Protein 2PFI (pdb70)

GO terms:
  GO:0005254 chloride channel activity (F, IDA)
  GO:0005515 protein binding (F, IPI)
  GO:0005247 voltage-gated chloride channel activity (F, TAS)
  GO:0005886 plasma membrane (C, TAS)
  GO:0030321 transepithelial chloride transport (P, TAS)
  GO:0042802 identical protein binding (F, IPI)
  GO:0070293 renal absorption (P, TAS)

Secondary structure (DSSP, 8-state):
--S-BHHHH-B-----EETT-BHHHHHHHHHT---SEEEEES-TTT-BEEEEEEHHHHHHHHH--PPPBHHHHHHTT---B-----EETT-BHHHHHHHHHHTT-SEEEEEETTEEEEEEEHHHHHHHHHHHHSPPPPPP-----/--S-BHHHH-B-----EETT-BHHHHHHHHTT---SEEEEES-TTT-BEEEEEEHHHHHHHHHHS------BHHHHHHHT---B-----EETT-BHHHHHHHHHHTT-SEEEEEETTEEEEEEEHHHHHHHHHHHHSPPPPP------

CATH classification: 3.10.580.10

Solvent-accessible surface area: 17558 Å² total; per-residue (Å²): 48,117,164,40,81,0,58,107,26,18,51,122,103,37,57,31,1,3,45,66,11,40,25,128,79,0,63,121,15,10,102,90,35,132,69,108,69,2,3,7,0,65,30,83,161,39,30,22,12,30,1,25,0,69,66,67,56,0,50,96,18,51,147,107,128,123,129,65,15,0,90,22,7,36,91,157,53,9,63,74,56,53,17,32,30,2,1,23,10,64,2,25,0,70,72,0,26,49,6,1,129,79,36,125,35,127,64,24,26,0,8,23,144,12,98,7,32,0,31,0,31,58,91,24,0,137,133,5,59,60,62,79,127,104,88,97,82,128,169,175,171,177,141,150,185,46,133,128,24,83,0,61,108,25,17,44,124,95,37,52,33,0,2,56,70,12,75,6,131,75,0,40,138,14,5,102,82,36,132,69,106,56,2,3,6,0,70,29,80,166,38,32,23,10,28,3,24,0,69,68,61,51,0,48,104,20,16,144,70,81,101,91,126,160,164,47,34,0,68,49,2,24,80,122,55,12,66,61,57,67,16,32,29,2,1,23,10,80,3,25,1,86,73,0,52,47,6,1,138,64,40,124,36,132,63,23,22,0,10,36,145,12,96,8,42,0,29,0,30,64,112,33,0,138,143,6,68,59,53,71,113,109,99,92,86,102,167,169,178,183,130,160,192

Sequence (293 aa):
SHHVRVEHFMNHSITTLAKDTPLEEVVKVVTSTDVTEYPLVESTESQILVGIVQRAQLVQALQAGHQQCLQDILARGCPTEPVTLTLFSETTLHQAQNLFKLLNLQSLFVTSRGRAVGCVSWVEMKKAISNLTNPPAPKEFLEVLSHHVRVEHFMNHSITTLAKDTPLEEVVKVVTSTDVTEYPLVESTESQILVGIVQRAQLVQALQAEPPGHQQCLQDILARGCPTEPVTLTLFSETTLHQAQNLFKLLNLQSLFVTSRGRAVGCVSWVEMKKAISNLTNPPAPKEFLEVL

Radius of gyration: 21.91 Å; Cα contacts (8 Å, |Δi|>4): 522; chains: 2; bounding box: 50×47×70 Å

Organism: Homo sapiens (NCBI:txid9606)

Structure (mmCIF, N/CA/C/O backbone):
data_2PFI
#
_entry.id   2PFI
#
_cell.length_a   35.283
_cell.length_b   83.421
_cell.length_c   59.888
_cell.angle_alpha   90.00
_cell.angle_beta   92.48
_cell.angle_gamma   90.00
#
_symmetry.space_group_name_H-M   'P 1 21 1'
#
loop_
_entity.id
_entity.type
_entity.pdbx_description
1 polymer 'Chloride channel protein ClC-Ka'
2 non-polymer 'IODIDE ION'
3 non-polymer 'CHLORIDE ION'
4 water water
#
loop_
_atom_site.group_PDB
_atom_site.id
_atom_site.type_symbol
_atom_site.label_atom_id
_atom_site.label_alt_id
_atom_site.label_comp_id
_atom_site.label_asym_id
_atom_site.label_entity_id
_atom_site.label_seq_id
_atom_site.pdbx_PDB_ins_code
_atom_site.Cartn_x
_atom_site.Cartn_y
_atom_site.Cartn_z
_atom_site.occupancy
_atom_site.B_iso_or_equiv
_atom_site.auth_seq_id
_atom_site.auth_comp_id
_atom_site.auth_asym_id
_atom_site.auth_atom_id
_atom_site.pdbx_PDB_model_num
ATOM 1 N N . SER A 1 10 ? 25.711 20.271 5.140 1.00 38.62 542 SER A N 1
ATOM 2 C CA . SER A 1 10 ? 26.947 21.072 5.358 1.00 35.86 542 SER A CA 1
ATOM 3 C C . SER A 1 10 ? 27.173 22.065 4.219 1.00 35.17 542 SER A C 1
ATOM 4 O O . SER A 1 10 ? 28.189 22.756 4.180 1.00 30.19 542 SER A O 1
ATOM 7 N N . HIS A 1 11 ? 26.225 22.134 3.291 1.00 32.73 543 HIS A N 1
ATOM 8 C CA . HIS A 1 11 ? 26.338 23.057 2.168 1.00 33.26 543 HIS A CA 1
ATOM 9 C C . HIS A 1 11 ? 25.773 24.422 2.535 1.00 29.51 543 HIS A C 1
ATOM 10 O O . HIS A 1 11 ? 26.058 25.416 1.868 1.00 32.67 543 HIS A O 1
ATOM 17 N N . HIS A 1 12 ? 24.981 24.470 3.603 1.00 31.75 544 HIS A N 1
ATOM 18 C CA . HIS A 1 12 ? 24.365 25.720 4.030 1.00 33.18 544 HIS A CA 1
ATOM 19 C C . HIS A 1 12 ? 25.055 26.392 5.214 1.00 29.97 544 HIS A C 1
ATOM 20 O O . HIS A 1 12 ? 24.816 27.569 5.493 1.00 32.68 544 HIS A O 1
ATOM 27 N N . VAL A 1 13 ? 25.899 25.646 5.918 1.00 24.34 545 VAL A N 1
ATOM 28 C CA . VAL A 1 13 ? 26.644 26.212 7.039 1.00 20.68 545 VAL A CA 1
ATOM 29 C C . VAL A 1 13 ? 27.918 26.760 6.410 1.00 19.04 545 VAL A C 1
ATOM 30 O O . VAL A 1 13 ? 28.556 26.074 5.612 1.00 21.30 545 VAL A O 1
ATOM 34 N N . ARG A 1 14 ? 28.268 27.996 6.755 1.00 17.33 546 ARG A N 1
ATOM 35 C CA . ARG A 1 14 ? 29.453 28.645 6.203 1.00 16.42 546 ARG A CA 1
ATOM 36 C C . ARG A 1 14 ? 30.509 28.879 7.272 1.00 16.60 546 ARG A C 1
ATOM 37 O O . ARG A 1 14 ? 30.201 28.896 8.460 1.00 16.33 546 ARG A O 1
ATOM 45 N N . VAL A 1 15 ? 31.751 29.070 6.835 1.00 14.71 547 VAL A N 1
ATOM 46 C CA . VAL A 1 15 ? 32.864 29.299 7.754 1.00 13.84 547 VAL A CA 1
ATOM 47 C C . VAL A 1 15 ? 32.594 30.450 8.724 1.00 15.54 547 VAL A C 1
ATOM 48 O O . VAL A 1 15 ? 32.931 30.356 9.904 1.00 17.12 547 VAL A O 1
ATOM 52 N N . GLU A 1 16 ? 31.982 31.532 8.251 1.00 15.29 548 GLU A N 1
ATOM 53 C CA . GLU A 1 16 ? 31.699 32.654 9.145 1.00 16.53 548 GLU A CA 1
ATOM 54 C C . GLU A 1 16 ? 30.783 32.262 10.311 1.00 17.16 548 GLU A C 1
ATOM 55 O O . GLU A 1 16 ? 30.735 32.959 11.324 1.00 19.65 548 GLU A O 1
ATOM 61 N N . HIS A 1 17 ? 30.065 31.148 10.175 1.00 16.85 549 HIS A N 1
ATOM 62 C CA . HIS A 1 17 ? 29.171 30.696 11.243 1.00 18.08 549 HIS A CA 1
ATOM 63 C C . HIS A 1 17 ? 29.906 30.052 12.412 1.00 18.77 549 HIS A C 1
ATOM 64 O O . HIS A 1 17 ? 29.438 30.118 13.547 1.00 19.76 549 HIS A O 1
ATOM 71 N N . PHE A 1 18 ? 31.043 29.416 12.138 1.00 17.05 550 PHE A N 1
ATOM 72 C CA . PHE A 1 18 ? 31.770 28.701 13.186 1.00 16.04 550 PHE A CA 1
ATOM 73 C C . PHE A 1 18 ? 33.230 29.077 13.409 1.00 16.62 550 PHE A C 1
ATOM 74 O O . PHE A 1 18 ? 33.885 28.529 14.299 1.00 19.01 550 PHE A O 1
ATOM 82 N N . MET A 1 19 ? 33.747 30.005 12.619 1.00 15.88 551 MET A N 1
ATOM 83 C CA . MET A 1 19 ? 35.140 30.404 12.782 1.00 17.37 551 MET A CA 1
ATOM 84 C C . MET A 1 19 ? 35.392 31.077 14.127 1.00 18.60 551 MET A C 1
ATOM 85 O O . MET A 1 19 ? 34.473 31.602 14.768 1.00 19.46 551 MET A O 1
ATOM 90 N N . ASN A 1 20 ? 36.649 31.053 14.550 1.00 16.65 552 ASN A N 1
ATOM 91 C CA . ASN A 1 20 ? 37.051 31.699 15.791 1.00 18.89 552 ASN A CA 1
ATOM 92 C C . ASN A 1 20 ? 37.358 33.153 15.438 1.00 19.70 552 ASN A C 1
ATOM 93 O O . ASN A 1 20 ? 38.227 33.427 14.602 1.00 18.26 552 ASN A O 1
ATOM 98 N N . HIS A 1 21 ? 36.635 34.077 16.064 1.00 20.21 553 HIS A N 1
ATOM 99 C CA . HIS A 1 21 ? 36.822 35.507 15.831 1.00 21.73 553 HIS A CA 1
ATOM 100 C C . HIS A 1 21 ? 37.914 36.062 16.725 1.00 23.55 553 HIS A C 1
ATOM 101 O O . HIS A 1 21 ? 38.366 37.190 16.533 1.00 26.04 553 HIS A O 1
ATOM 108 N N . SER A 1 22 ? 38.330 35.269 17.705 1.00 25.05 554 SER A N 1
ATOM 109 C CA . SER A 1 22 ? 39.342 35.704 18.653 1.00 30.27 554 SER A CA 1
ATOM 110 C C . SER A 1 22 ? 40.771 35.657 18.131 1.00 30.31 554 SER A C 1
ATOM 111 O O . SER A 1 22 ? 41.621 34.958 18.684 1.00 34.74 554 SER A O 1
ATOM 114 N N . ILE A 1 23 ? 41.027 36.394 17.057 1.00 28.15 555 ILE A N 1
ATOM 115 C CA . ILE A 1 23 ? 42.368 36.466 16.498 1.00 28.27 555 ILE A CA 1
ATOM 116 C C . ILE A 1 23 ? 42.849 37.888 16.733 1.00 24.78 555 ILE A C 1
ATOM 117 O O . ILE A 1 23 ? 42.041 38.807 16.869 1.00 26.55 555 ILE A O 1
ATOM 122 N N . THR A 1 24 ? 44.160 38.064 16.802 1.00 22.67 556 THR A N 1
ATOM 123 C CA . THR A 1 24 ? 44.726 39.389 16.989 1.00 21.09 556 THR A CA 1
ATOM 124 C C . THR A 1 24 ? 45.672 39.624 15.829 1.00 21.40 556 THR A C 1
ATOM 125 O O . THR A 1 24 ? 46.699 38.963 15.714 1.00 24.88 556 THR A O 1
ATOM 129 N N . THR A 1 25 ? 45.313 40.554 14.955 1.00 19.80 557 THR A N 1
ATOM 130 C CA . THR A 1 25 ? 46.155 40.846 13.808 1.00 18.97 557 THR A CA 1
ATOM 131 C C . THR A 1 25 ? 47.234 41.841 14.196 1.00 20.80 557 THR A C 1
ATOM 132 O O . THR A 1 25 ? 47.074 42.613 15.144 1.00 22.72 557 THR A O 1
ATOM 136 N N . LEU A 1 26 ? 48.342 41.799 13.469 1.00 17.73 558 LEU A N 1
ATOM 137 C CA . LEU A 1 26 ? 49.432 42.740 13.681 1.00 17.88 558 LEU A CA 1
ATOM 138 C C . LEU A 1 26 ? 49.568 43.449 12.342 1.00 19.86 558 LEU A C 1
ATOM 139 O O . LEU A 1 26 ? 49.612 42.807 11.289 1.00 20.93 558 LEU A O 1
ATOM 144 N N . ALA A 1 27 ? 49.611 44.774 12.378 1.00 18.04 559 ALA A N 1
ATOM 145 C CA . ALA A 1 27 ? 49.716 45.549 11.153 1.00 18.50 559 ALA A CA 1
ATOM 146 C C . ALA A 1 27 ? 51.110 46.111 10.962 1.00 19.30 559 ALA A C 1
ATOM 147 O O . ALA A 1 27 ? 51.881 46.228 11.911 1.00 19.36 559 ALA A O 1
ATOM 149 N N . LYS A 1 28 ? 51.437 46.461 9.727 1.00 19.57 560 LYS A N 1
ATOM 150 C CA . LYS A 1 28 ? 52.749 47.019 9.459 1.00 20.42 560 LYS A CA 1
ATOM 151 C C . LYS A 1 28 ? 52.957 48.309 10.248 1.00 22.16 560 LYS A C 1
ATOM 152 O O . LYS A 1 28 ? 54.082 48.617 10.648 1.00 21.67 560 LYS A O 1
ATOM 158 N N . ASP A 1 29 ? 51.877 49.049 10.499 1.00 20.94 561 ASP A N 1
ATOM 159 C CA . ASP A 1 29 ? 51.998 50.298 11.241 1.00 23.07 561 ASP A CA 1
ATOM 160 C C . ASP A 1 29 ? 51.640 50.189 12.722 1.00 22.53 561 ASP A C 1
ATOM 161 O O . ASP A 1 29 ? 51.382 51.197 13.382 1.00 26.05 561 ASP A O 1
ATOM 166 N N . THR A 1 30 ? 51.635 48.967 13.244 1.00 22.16 562 THR A N 1
ATOM 167 C CA . THR A 1 30 ? 51.346 48.746 14.661 1.00 21.51 562 THR A CA 1
ATOM 168 C C . THR A 1 30 ? 52.596 49.130 15.457 1.00 21.15 562 THR A C 1
ATOM 169 O O . THR A 1 30 ? 53.670 48.576 15.238 1.00 19.52 562 THR A O 1
ATOM 173 N N . PRO A 1 31 ? 52.479 50.095 16.382 1.00 22.82 563 PRO A N 1
ATOM 174 C CA . PRO A 1 31 ? 53.666 50.475 17.161 1.00 21.50 563 PRO A CA 1
ATOM 175 C C . PRO A 1 31 ? 54.254 49.281 17.916 1.00 22.35 563 PRO A C 1
ATOM 176 O O . PRO A 1 31 ? 53.519 48.394 18.348 1.00 21.94 563 PRO A O 1
ATOM 180 N N . LEU A 1 32 ? 55.576 49.254 18.076 1.00 22.44 564 LEU A N 1
ATOM 181 C CA . LEU A 1 32 ? 56.205 48.137 18.771 1.00 21.17 564 LEU A CA 1
ATOM 182 C C . LEU A 1 32 ? 55.681 47.981 20.193 1.00 23.71 564 LEU A C 1
ATOM 183 O O . LEU A 1 32 ? 55.617 46.866 20.708 1.00 22.98 564 LEU A O 1
ATOM 188 N N . GLU A 1 33 ? 55.306 49.088 20.829 1.00 24.37 565 GLU A N 1
ATOM 189 C CA . GLU A 1 33 ? 54.766 49.013 22.183 1.00 27.54 565 GLU A CA 1
ATOM 190 C C . GLU A 1 33 ? 53.541 48.105 22.169 1.00 26.78 565 GLU A C 1
ATOM 191 O O . GLU A 1 33 ? 53.368 47.263 23.051 1.00 26.36 565 GLU A O 1
ATOM 197 N N . GLU A 1 34 ? 52.702 48.281 21.152 1.00 24.09 566 GLU A N 1
ATOM 198 C CA . GLU A 1 34 ? 51.484 47.491 21.004 1.00 23.91 566 GLU A CA 1
ATOM 199 C C . GLU A 1 34 ? 51.810 46.045 20.641 1.00 22.29 566 GLU A C 1
ATOM 200 O O . GLU A 1 34 ? 51.126 45.119 21.079 1.00 23.51 566 GLU A O 1
ATOM 206 N N . VAL A 1 35 ? 52.844 45.854 19.826 1.00 21.50 567 VAL A N 1
ATOM 207 C CA . VAL A 1 35 ? 53.259 44.509 19.439 1.00 19.34 567 VAL A CA 1
ATOM 208 C C . VAL A 1 35 ? 53.643 43.729 20.701 1.00 18.97 567 VAL A C 1
ATOM 209 O O . VAL A 1 35 ? 53.290 42.560 20.849 1.00 21.00 567 VAL A O 1
ATOM 213 N N . VAL A 1 36 ? 54.363 44.378 21.612 1.00 20.27 568 VAL A N 1
ATOM 214 C CA . VAL A 1 36 ? 54.751 43.727 22.856 1.00 21.81 568 VAL A CA 1
ATOM 215 C C . VAL A 1 36 ? 53.506 43.334 23.653 1.00 22.46 568 VAL A C 1
ATOM 216 O O . VAL A 1 36 ? 53.432 42.220 24.184 1.00 23.18 568 VAL A O 1
ATOM 220 N N . LYS A 1 37 ? 52.531 44.241 23.736 1.00 24.25 569 LYS A N 1
ATOM 221 C CA . LYS A 1 37 ? 51.291 43.960 24.465 1.00 24.32 569 LYS A CA 1
ATOM 222 C C . LYS A 1 37 ? 50.586 42.737 23.882 1.00 25.14 569 LYS A C 1
ATOM 223 O O . LYS A 1 37 ? 50.101 41.877 24.614 1.00 26.89 569 LYS A O 1
ATOM 229 N N . VAL A 1 38 ? 50.528 42.669 22.556 1.00 22.54 570 VAL A N 1
ATOM 230 C CA . VAL A 1 38 ? 49.880 41.551 21.881 1.00 22.29 570 VAL A CA 1
ATOM 231 C C . VAL A 1 38 ? 50.582 40.230 22.181 1.00 22.96 570 VAL A C 1
ATOM 232 O O . VAL A 1 38 ? 49.950 39.260 22.603 1.00 27.43 570 VAL A O 1
ATOM 236 N N . VAL A 1 39 ? 51.892 40.195 21.971 1.00 21.13 571 VAL A N 1
ATOM 237 C CA . VAL A 1 39 ? 52.662 38.984 22.210 1.00 21.21 571 VAL A CA 1
ATOM 238 C C . VAL A 1 39 ? 52.536 38.494 23.651 1.00 24.81 571 VAL A C 1
ATOM 239 O O . VAL A 1 39 ? 52.276 37.319 23.888 1.00 24.51 571 VAL A O 1
ATOM 243 N N . THR A 1 40 ? 52.699 39.398 24.610 1.00 25.20 572 THR A N 1
ATOM 244 C CA . THR A 1 40 ? 52.619 39.015 26.017 1.00 24.53 572 THR A CA 1
ATOM 245 C C . THR A 1 40 ? 51.225 38.585 26.479 1.00 26.97 572 THR A C 1
ATOM 246 O O . THR A 1 40 ? 51.101 37.861 27.467 1.00 31.17 572 THR A O 1
ATOM 250 N N . SER A 1 41 ? 50.182 39.007 25.767 1.00 24.86 573 SER A N 1
ATOM 251 C CA . SER A 1 41 ? 48.814 38.657 26.152 1.00 25.84 573 SER A CA 1
ATOM 252 C C . SER A 1 41 ? 48.193 37.524 25.335 1.00 27.01 573 SER A C 1
ATOM 253 O O . SER A 1 41 ? 47.006 37.226 25.484 1.00 28.67 573 SER A O 1
ATOM 256 N N . THR A 1 42 ? 48.987 36.893 24.476 1.00 26.93 574 THR A N 1
ATOM 257 C CA . THR A 1 42 ? 48.491 35.793 23.651 1.00 27.65 574 THR A CA 1
ATOM 258 C C . THR A 1 42 ? 49.375 34.560 23.785 1.00 28.00 574 THR A C 1
ATOM 259 O O . THR A 1 42 ? 50.458 34.623 24.366 1.00 27.41 574 THR A O 1
ATOM 263 N N . ASP A 1 43 ? 48.912 33.437 23.242 1.00 29.05 575 ASP A N 1
ATOM 264 C CA . ASP A 1 43 ? 49.679 32.200 23.317 1.00 32.10 575 ASP A CA 1
ATOM 265 C C . ASP A 1 43 ? 49.677 31.435 21.994 1.00 31.72 575 ASP A C 1
ATOM 266 O O . ASP A 1 43 ? 49.854 30.218 21.972 1.00 32.25 575 ASP A O 1
ATOM 271 N N . VAL A 1 44 ? 49.481 32.156 20.894 1.00 27.65 576 VAL A N 1
ATOM 272 C CA . VAL A 1 44 ? 49.470 31.542 19.569 1.00 26.13 576 VAL A CA 1
ATOM 273 C C . VAL A 1 44 ? 50.889 31.498 19.013 1.00 26.06 576 VAL A C 1
ATOM 274 O O . VAL A 1 44 ? 51.739 32.294 19.410 1.00 27.88 576 VAL A O 1
ATOM 278 N N . THR A 1 45 ? 51.141 30.573 18.091 1.00 24.16 577 THR A N 1
ATOM 279 C CA . THR A 1 45 ? 52.466 30.434 17.499 1.00 26.09 577 THR A CA 1
ATOM 280 C C . THR A 1 45 ? 52.698 31.361 16.314 1.00 23.93 577 THR A C 1
ATOM 281 O O . THR A 1 45 ? 53.831 31.555 15.886 1.00 24.15 577 THR A O 1
ATOM 285 N N . GLU A 1 46 ? 51.626 31.931 15.776 1.00 22.19 578 GLU A N 1
ATOM 286 C CA . GLU A 1 46 ? 51.764 32.835 14.644 1.00 21.65 578 GLU A CA 1
ATOM 287 C C . GLU A 1 46 ? 50.619 33.830 14.594 1.00 20.20 578 GLU A C 1
ATOM 288 O O . GLU A 1 46 ? 49.542 33.587 15.148 1.00 21.23 578 GLU A O 1
ATOM 294 N N . TYR A 1 47 ? 50.864 34.953 13.929 1.00 18.56 579 TYR A N 1
ATOM 295 C CA . TYR A 1 47 ? 49.876 36.014 13.805 1.00 17.68 579 TYR A CA 1
ATOM 296 C C . TYR A 1 47 ? 49.646 36.438 12.371 1.00 17.28 579 TYR A C 1
ATOM 297 O O . TYR A 1 47 ? 50.565 36.445 11.553 1.00 18.03 579 TYR A O 1
ATOM 306 N N . PRO A 1 48 ? 48.405 36.800 12.043 1.00 14.99 580 PRO A N 1
ATOM 307 C CA . PRO A 1 48 ? 48.151 37.237 10.674 1.00 16.29 580 PRO A CA 1
ATOM 308 C C . PRO A 1 48 ? 48.679 38.671 10.566 1.00 17.74 580 PRO A C 1
ATOM 309 O O . PRO A 1 48 ? 48.421 39.505 11.443 1.00 18.13 580 PRO A O 1
ATOM 313 N N . LEU A 1 49 ? 49.462 38.940 9.526 1.00 15.65 581 LEU A N 1
ATOM 314 C CA . LEU A 1 49 ? 50.010 40.277 9.305 1.00 15.82 581 LEU A CA 1
ATOM 315 C C . LEU A 1 49 ? 49.106 41.008 8.318 1.00 18.15 581 LEU A C 1
ATOM 316 O O . LEU A 1 49 ? 48.762 40.463 7.267 1.00 18.11 581 LEU A O 1
ATOM 321 N N . VAL A 1 50 ? 48.713 42.231 8.656 1.00 16.54 582 VAL A N 1
ATOM 322 C CA . VAL A 1 50 ? 47.851 43.005 7.766 1.00 16.59 582 VAL A CA 1
ATOM 323 C C . VAL A 1 50 ? 48.558 44.279 7.305 1.00 19.45 582 VAL A C 1
ATOM 324 O O . VAL A 1 50 ? 49.459 44.788 7.980 1.00 19.25 582 VAL A O 1
ATOM 328 N N . GLU A 1 51 ? 48.152 44.780 6.144 1.00 19.89 583 GLU A N 1
ATOM 329 C CA . GLU A 1 51 ? 48.771 45.962 5.553 1.00 21.04 583 GLU A CA 1
ATOM 330 C C . GLU A 1 51 ? 48.773 47.187 6.456 1.00 21.70 583 GLU A C 1
ATOM 331 O O . GLU A 1 51 ? 49.794 47.866 6.592 1.00 24.51 583 GLU A O 1
ATOM 337 N N . SER A 1 52 ? 47.632 47.476 7.068 1.00 21.76 584 SER A N 1
ATOM 338 C CA . SER A 1 52 ? 47.526 48.619 7.963 1.00 23.91 584 SER A CA 1
ATOM 339 C C . SER A 1 52 ? 46.433 48.349 8.979 1.00 24.96 584 SER A C 1
ATOM 340 O O . SER A 1 52 ? 45.563 47.507 8.761 1.00 22.72 584 SER A O 1
ATOM 343 N N . THR A 1 53 ? 46.480 49.059 10.097 1.00 22.74 585 THR A N 1
ATOM 344 C CA . THR A 1 53 ? 45.482 48.872 11.134 1.00 23.71 585 THR A CA 1
ATOM 345 C C . THR A 1 53 ? 44.100 49.220 10.595 1.00 24.59 585 THR A C 1
ATOM 346 O O . THR A 1 53 ? 43.104 48.583 10.937 1.00 23.82 585 THR A O 1
ATOM 350 N N . GLU A 1 54 ? 44.050 50.224 9.729 1.00 27.31 586 GLU A N 1
ATOM 351 C CA . GLU A 1 54 ? 42.789 50.662 9.153 1.00 25.71 586 GLU A CA 1
ATOM 352 C C . GLU A 1 54 ? 42.191 49.678 8.149 1.00 27.02 586 GLU A C 1
ATOM 353 O O . GLU A 1 54 ? 40.992 49.402 8.197 1.00 28.51 586 GLU A O 1
ATOM 359 N N . SER A 1 55 ? 43.016 49.134 7.256 1.00 25.55 587 SER A N 1
ATOM 360 C CA . SER A 1 55 ? 42.508 48.225 6.226 1.00 24.32 587 SER A CA 1
ATOM 361 C C . SER A 1 55 ? 42.313 46.770 6.639 1.00 22.70 587 SER A C 1
ATOM 362 O O . SER A 1 55 ? 41.398 46.109 6.145 1.00 23.68 587 SER A O 1
ATOM 365 N N . GLN A 1 56 ? 43.171 46.278 7.528 1.00 21.69 588 GLN A N 1
ATOM 366 C CA . GLN A 1 56 ? 43.115 44.892 7.997 1.00 18.60 588 GLN A CA 1
ATOM 367 C C . GLN A 1 56 ? 43.255 43.884 6.853 1.00 16.29 588 GLN A C 1
ATOM 368 O O . GLN A 1 56 ? 42.852 42.725 6.981 1.00 17.24 588 GLN A O 1
ATOM 374 N N . ILE A 1 57 ? 43.839 44.325 5.743 1.00 18.25 589 ILE A N 1
ATOM 375 C CA . ILE A 1 57 ? 44.038 43.456 4.585 1.00 17.92 589 ILE A CA 1
ATOM 376 C C . ILE A 1 57 ? 45.191 42.486 4.852 1.00 16.62 589 ILE A C 1
ATOM 377 O O . ILE A 1 57 ? 46.327 42.899 5.093 1.00 18.66 589 ILE A O 1
ATOM 382 N N . LEU A 1 58 ? 44.889 41.193 4.804 1.00 17.47 590 LEU A N 1
ATOM 383 C CA . LEU A 1 58 ? 45.892 40.167 5.058 1.00 17.44 590 LEU A CA 1
ATOM 384 C C . LEU A 1 58 ? 46.999 40.188 4.010 1.00 20.93 590 LEU A C 1
ATOM 385 O O . LEU A 1 58 ? 46.724 40.141 2.809 1.00 20.05 590 LEU A O 1
ATOM 390 N N . VAL A 1 59 ? 48.250 40.256 4.463 1.00 18.58 591 VAL A N 1
ATOM 391 C CA . VAL A 1 59 ? 49.383 40.283 3.542 1.00 17.64 591 VAL A CA 1
ATOM 392 C C . VAL A 1 59 ? 50.473 39.269 3.869 1.00 18.54 591 VAL A C 1
ATOM 393 O O . VAL A 1 59 ? 51.407 39.077 3.084 1.00 21.34 591 VAL A O 1
ATOM 397 N N . GLY A 1 60 ? 50.357 38.615 5.018 1.00 16.77 592 GLY A N 1
ATOM 398 C CA . GLY A 1 60 ? 51.362 37.640 5.401 1.00 17.34 592 GLY A CA 1
ATOM 399 C C . GLY A 1 60 ? 51.119 37.074 6.784 1.00 18.11 592 GLY A C 1
ATOM 400 O O . GLY A 1 60 ? 50.064 37.295 7.381 1.00 18.23 592 GLY A O 1
ATOM 401 N N . ILE A 1 61 ? 52.107 36.345 7.291 1.00 15.27 593 ILE A N 1
ATOM 402 C CA . ILE A 1 61 ? 52.026 35.725 8.604 1.00 16.13 593 ILE A CA 1
ATOM 403 C C . ILE A 1 61 ? 53.370 35.904 9.302 1.00 19.36 593 ILE A C 1
ATOM 404 O O . ILE A 1 61 ? 54.420 35.789 8.670 1.00 19.80 593 ILE A O 1
ATOM 409 N N . VAL A 1 62 ? 53.345 36.217 10.593 1.00 19.44 594 VAL A N 1
ATOM 410 C CA . VAL A 1 62 ? 54.595 36.359 11.334 1.00 19.16 594 VAL A CA 1
ATOM 411 C C . VAL A 1 62 ? 54.555 35.391 12.507 1.00 21.03 594 VAL A C 1
ATOM 412 O O . VAL A 1 62 ? 53.543 35.281 13.204 1.00 20.45 594 VAL A O 1
ATOM 416 N N . GLN A 1 63 ? 55.655 34.676 12.710 1.00 21.48 595 GLN A N 1
ATOM 417 C CA . GLN A 1 63 ? 55.732 33.696 13.784 1.00 22.80 595 GLN A CA 1
ATOM 418 C C . GLN A 1 63 ? 56.124 34.335 15.110 1.00 19.56 595 GLN A C 1
ATOM 419 O O . GLN A 1 63 ? 56.983 35.216 15.159 1.00 21.03 595 GLN A O 1
ATOM 425 N N . ARG A 1 64 ? 55.477 33.887 16.182 1.00 19.97 596 ARG A N 1
ATOM 426 C CA . ARG A 1 64 ? 55.740 34.405 17.523 1.00 21.61 596 ARG A CA 1
ATOM 427 C C . ARG A 1 64 ? 57.221 34.336 17.880 1.00 20.80 596 ARG A C 1
ATOM 428 O O . ARG A 1 64 ? 57.788 35.300 18.396 1.00 23.53 596 ARG A O 1
ATOM 436 N N . ALA A 1 65 ? 57.847 33.195 17.606 1.00 21.37 597 ALA A N 1
ATOM 437 C CA . ALA A 1 65 ? 59.262 33.019 17.924 1.00 24.93 597 ALA A CA 1
ATOM 438 C C . ALA A 1 65 ? 60.153 34.048 17.236 1.00 26.39 597 ALA A C 1
ATOM 439 O O . ALA A 1 65 ? 61.110 34.545 17.827 1.00 23.84 597 ALA A O 1
ATOM 441 N N . GLN A 1 66 ? 59.849 34.368 15.984 1.00 22.67 598 GLN A N 1
ATOM 442 C CA . GLN A 1 66 ? 60.658 35.345 15.267 1.00 26.15 598 GLN A CA 1
ATOM 443 C C . GLN A 1 66 ? 60.427 36.756 15.800 1.00 24.29 598 GLN A C 1
ATOM 444 O O . GLN A 1 66 ? 61.354 37.568 15.853 1.00 25.77 598 GLN A O 1
ATOM 450 N N . LEU A 1 67 ? 59.191 37.060 16.192 1.00 21.90 599 LEU A N 1
ATOM 451 C CA . LEU A 1 67 ? 58.879 38.373 16.739 1.00 20.92 599 LEU A CA 1
ATOM 452 C C . LEU A 1 67 ? 59.632 38.564 18.045 1.00 21.09 599 LEU A C 1
ATOM 453 O O . LEU A 1 67 ? 60.188 39.630 18.299 1.00 24.82 599 LEU A O 1
ATOM 458 N N . VAL A 1 68 ? 59.633 37.524 18.872 1.00 23.23 600 VAL A N 1
ATOM 459 C CA . VAL A 1 68 ? 60.322 37.570 20.154 1.00 23.23 600 VAL A CA 1
ATOM 460 C C . VAL A 1 68 ? 61.810 37.836 19.941 1.00 25.55 600 VAL A C 1
ATOM 461 O O . VAL A 1 68 ? 62.392 38.696 20.598 1.00 24.09 600 VAL A O 1
ATOM 465 N N . GLN A 1 69 ? 62.419 37.111 19.005 1.00 25.33 601 GLN A N 1
ATOM 466 C CA . GLN A 1 69 ? 63.841 37.285 18.714 1.00 26.99 601 GLN A CA 1
ATOM 467 C C . GLN A 1 69 ? 64.156 38.717 18.287 1.00 27.95 601 GLN A C 1
ATOM 468 O O . GLN A 1 69 ? 65.124 39.321 18.758 1.00 27.07 601 GLN A O 1
ATOM 474 N N . ALA A 1 70 ? 63.333 39.261 17.397 1.00 25.75 602 ALA A N 1
ATOM 475 C CA . ALA A 1 70 ? 63.525 40.617 16.905 1.00 27.88 602 ALA A CA 1
ATOM 476 C C . ALA A 1 70 ? 63.375 41.642 18.024 1.00 27.59 602 ALA A C 1
ATOM 477 O O . ALA A 1 70 ? 64.124 42.614 18.092 1.00 30.99 602 ALA A O 1
ATOM 479 N N . LEU A 1 71 ? 62.406 41.417 18.905 1.00 27.87 603 LEU A N 1
ATOM 480 C CA . LEU A 1 71 ? 62.165 42.334 20.013 1.00 29.83 603 LEU A CA 1
ATOM 481 C C . LEU A 1 71 ? 63.283 42.288 21.048 1.00 31.47 603 LEU A C 1
ATOM 482 O O . LEU A 1 71 ? 63.621 43.308 21.646 1.00 34.42 603 LEU A O 1
ATOM 487 N N . GLN A 1 72 ? 63.857 41.107 21.255 1.00 33.79 604 GLN A N 1
ATOM 488 C CA . GLN A 1 72 ? 64.936 40.947 22.226 1.00 35.65 604 GLN A CA 1
ATOM 489 C C . GLN A 1 72 ? 66.242 41.523 21.694 1.00 37.88 604 GLN A C 1
ATOM 490 O O . GLN A 1 72 ? 67.203 41.696 22.443 1.00 37.21 604 GLN A O 1
ATOM 496 N N . ALA A 1 73 ? 66.272 41.815 20.397 1.00 40.09 605 ALA A N 1
ATOM 497 C CA . ALA A 1 73 ? 67.460 42.373 19.761 1.00 43.05 605 ALA A CA 1
ATOM 498 C C . ALA A 1 73 ? 67.254 43.848 19.430 1.00 45.95 605 ALA A C 1
ATOM 499 O O . ALA A 1 73 ? 66.983 44.662 20.314 1.00 48.47 605 ALA A O 1
ATOM 501 N N . GLY A 1 81 ? 63.680 59.867 16.890 1.00 33.56 613 GLY A N 1
ATOM 502 C CA . GLY A 1 81 ? 63.327 59.380 15.569 1.00 33.39 613 GLY A CA 1
ATOM 503 C C . GLY A 1 81 ? 61.851 59.054 15.501 1.00 29.30 613 GLY A C 1
ATOM 504 O O . GLY A 1 81 ? 61.114 59.317 16.449 1.00 31.87 613 GLY A O 1
ATOM 505 N N . HIS A 1 82 ? 61.413 58.481 14.387 1.00 29.26 614 HIS A N 1
ATOM 506 C CA . HIS A 1 82 ? 60.009 58.131 14.236 1.00 27.72 614 HIS A CA 1
ATOM 507 C C . HIS A 1 82 ? 59.636 57.021 15.211 1.00 30.76 614 HIS A C 1
ATOM 508 O O . HIS A 1 82 ? 60.505 56.317 15.734 1.00 29.38 614 HIS A O 1
ATOM 515 N N . GLN A 1 83 ? 58.341 56.875 15.460 1.00 28.82 615 GLN A N 1
ATOM 516 C CA . GLN A 1 83 ? 57.860 55.835 16.353 1.00 30.74 615 GLN A CA 1
ATOM 517 C C . GLN A 1 83 ? 58.124 54.501 15.671 1.00 28.32 615 GLN A C 1
ATOM 518 O O . GLN A 1 83 ? 57.721 54.291 14.526 1.00 29.43 615 GLN A O 1
ATOM 524 N N . GLN A 1 84 ? 58.819 53.608 16.367 1.00 26.15 616 GLN A N 1
ATOM 525 C CA . GLN A 1 84 ? 59.129 52.297 15.815 1.00 23.74 616 GLN A CA 1
ATOM 526 C C . GLN A 1 84 ? 57.864 51.453 15.745 1.00 23.30 616 GLN A C 1
ATOM 527 O O . GLN A 1 84 ? 57.109 51.371 16.717 1.00 22.24 616 GLN A O 1
ATOM 533 N N . CYS A 1 85 ? 57.637 50.842 14.585 1.00 21.48 617 CYS A N 1
ATOM 534 C CA . CYS A 1 85 ? 56.471 49.990 14.367 1.00 21.39 617 CYS A CA 1
ATOM 535 C C . CYS A 1 85 ? 56.910 48.632 13.846 1.00 18.55 617 CYS A C 1
ATOM 536 O O . CYS A 1 85 ? 58.087 48.404 13.582 1.00 20.11 617 CYS A O 1
ATOM 539 N N . LEU A 1 86 ? 55.948 47.734 13.674 1.00 18.98 618 LEU A N 1
ATOM 540 C CA . LEU A 1 86 ? 56.262 46.403 13.183 1.00 18.91 618 LEU A CA 1
ATOM 541 C C . LEU A 1 86 ? 57.075 46.434 11.891 1.00 19.27 618 LEU A C 1
ATOM 542 O O . LEU A 1 86 ? 58.061 45.711 11.763 1.00 19.43 618 LEU A O 1
ATOM 547 N N . GLN A 1 87 ? 56.673 47.277 10.941 1.00 20.69 619 GLN A N 1
ATOM 548 C CA . GLN A 1 87 ? 57.386 47.363 9.669 1.00 20.33 619 GLN A CA 1
ATOM 549 C C . GLN A 1 87 ? 58.876 47.637 9.852 1.00 22.34 619 GLN A C 1
ATOM 550 O O . GLN A 1 87 ? 59.694 47.206 9.037 1.00 22.93 619 GLN A O 1
ATOM 556 N N . ASP A 1 88 ? 59.233 48.340 10.922 1.00 21.30 620 ASP A N 1
ATOM 557 C CA . ASP A 1 88 ? 60.635 48.641 11.185 1.00 21.23 620 ASP A CA 1
ATOM 558 C C . ASP A 1 88 ? 61.410 47.381 11.563 1.00 22.32 620 ASP A C 1
ATOM 559 O O . ASP A 1 88 ? 62.544 47.193 11.127 1.00 24.36 620 ASP A O 1
ATOM 564 N N . ILE A 1 89 ? 60.798 46.518 12.369 1.00 20.15 621 ILE A N 1
ATOM 565 C CA . ILE A 1 89 ? 61.454 45.280 12.775 1.00 20.65 621 ILE A CA 1
ATOM 566 C C . ILE A 1 89 ? 61.519 44.311 11.597 1.00 23.16 621 ILE A C 1
ATOM 567 O O . ILE A 1 89 ? 62.469 43.532 11.473 1.00 22.79 621 ILE A O 1
ATOM 572 N N . LEU A 1 90 ? 60.510 44.356 10.732 1.00 22.64 622 LEU A N 1
ATOM 573 C CA . LEU A 1 90 ? 60.505 43.485 9.565 1.00 23.37 622 LEU A CA 1
ATOM 574 C C . LEU A 1 90 ? 61.656 43.908 8.663 1.00 26.99 622 LEU A C 1
ATOM 575 O O . LEU A 1 90 ? 62.371 43.071 8.116 1.00 28.94 622 LEU A O 1
ATOM 580 N N . ALA A 1 91 ? 61.839 45.217 8.527 1.00 27.25 623 ALA A N 1
ATOM 581 C CA . ALA A 1 91 ? 62.904 45.751 7.691 1.00 28.44 623 ALA A CA 1
ATOM 582 C C . ALA A 1 91 ? 64.279 45.394 8.251 1.00 28.00 623 ALA A C 1
ATOM 583 O O . ALA A 1 91 ? 65.233 45.212 7.493 1.00 32.57 623 ALA A O 1
ATOM 585 N N . ARG A 1 92 ? 64.379 45.285 9.572 1.00 26.42 624 ARG A N 1
ATOM 586 C CA . ARG A 1 92 ? 65.653 44.958 10.203 1.00 28.00 624 ARG A CA 1
ATOM 587 C C . ARG A 1 92 ? 65.999 43.475 10.158 1.00 29.08 624 ARG A C 1
ATOM 588 O O . ARG A 1 92 ? 67.069 43.071 10.614 1.00 30.42 624 ARG A O 1
ATOM 596 N N . GLY A 1 93 ? 65.097 42.657 9.625 1.00 28.24 625 GLY A N 1
ATOM 597 C CA . GLY A 1 93 ? 65.403 41.241 9.528 1.00 28.02 625 GLY A CA 1
ATOM 598 C C . GLY A 1 93 ? 64.391 40.230 10.022 1.00 27.13 625 GLY A C 1
ATOM 599 O O . GLY A 1 93 ? 64.579 39.033 9.802 1.00 27.25 625 GLY A O 1
ATOM 600 N N . CYS A 1 94 ? 63.329 40.672 10.688 1.00 21.97 626 CYS A N 1
ATOM 601 C CA . CYS A 1 94 ? 62.344 39.712 11.175 1.00 24.17 626 CYS A CA 1
ATOM 602 C C . CYS A 1 94 ? 61.675 39.018 9.994 1.00 25.28 626 CYS A C 1
ATOM 603 O O . CYS A 1 94 ? 61.049 39.667 9.154 1.00 26.41 626 CYS A O 1
ATOM 606 N N . PRO A 1 95 ? 61.807 37.684 9.917 1.00 24.91 627 PRO A N 1
ATOM 607 C CA . PRO A 1 95 ? 61.223 36.880 8.843 1.00 31.08 627 PRO A CA 1
ATOM 608 C C . PRO A 1 95 ? 59.704 36.953 8.823 1.00 31.69 627 PRO A C 1
ATOM 609 O O . PRO A 1 95 ? 59.063 37.100 9.866 1.00 33.48 627 PRO A O 1
ATOM 613 N N . THR A 1 96 ? 59.139 36.856 7.627 1.00 30.17 628 THR A N 1
ATOM 614 C CA . THR A 1 96 ? 57.694 36.870 7.449 1.00 31.69 628 THR A CA 1
ATOM 615 C C . THR A 1 96 ? 57.377 35.668 6.572 1.00 31.33 628 THR A C 1
ATOM 616 O O . THR A 1 96 ? 58.186 35.285 5.725 1.00 33.25 628 THR A O 1
ATOM 620 N N . GLU A 1 97 ? 56.213 35.064 6.778 1.00 22.67 629 GLU A N 1
ATOM 621 C CA . GLU A 1 97 ? 55.832 33.904 5.988 1.00 22.65 629 GLU A CA 1
ATOM 622 C C . GLU A 1 97 ? 54.738 34.290 5.017 1.00 21.58 629 GLU A C 1
ATOM 623 O O . GLU A 1 97 ? 53.912 35.152 5.303 1.00 20.61 629 GLU A O 1
ATOM 629 N N . PRO A 1 98 ? 54.722 33.655 3.843 1.00 21.32 630 PRO A N 1
ATOM 630 C CA . PRO A 1 98 ? 53.691 33.980 2.863 1.00 20.76 630 PRO A CA 1
ATOM 631 C C . PRO A 1 98 ? 52.375 33.276 3.150 1.00 18.37 630 PRO A C 1
ATOM 632 O O . PRO A 1 98 ? 52.340 32.230 3.795 1.00 20.56 630 PRO A O 1
ATOM 636 N N . VAL A 1 99 ? 51.291 33.882 2.688 1.00 19.73 631 VAL A N 1
ATOM 637 C CA . VAL A 1 99 ? 49.972 33.284 2.821 1.00 18.06 631 VAL A CA 1
ATOM 638 C C . VAL A 1 99 ? 49.850 32.467 1.537 1.00 15.01 631 VAL A C 1
ATOM 639 O O . VAL A 1 99 ? 50.006 33.011 0.443 1.00 17.89 631 VAL A O 1
ATOM 643 N N . THR A 1 100 ? 49.601 31.165 1.661 1.00 17.52 632 THR A N 1
ATOM 644 C CA . THR A 1 100 ? 49.484 30.313 0.478 1.00 16.28 632 THR A CA 1
ATOM 645 C C . THR A 1 100 ? 48.117 29.655 0.338 1.00 16.44 632 THR A C 1
ATOM 646 O O . THR A 1 100 ? 47.796 29.082 -0.709 1.00 17.77 632 THR A O 1
ATOM 650 N N . LEU A 1 101 ? 47.321 29.731 1.401 1.00 16.68 633 LEU A N 1
ATOM 651 C CA . LEU A 1 101 ? 45.975 29.165 1.409 1.00 16.24 633 LEU A CA 1
ATOM 652 C C . LEU A 1 101 ? 45.193 29.768 2.565 1.00 15.25 633 LEU A C 1
ATOM 653 O O . LEU A 1 101 ? 45.753 30.033 3.621 1.00 16.76 633 LEU A O 1
ATOM 658 N N . THR A 1 102 ? 43.901 29.996 2.351 1.00 16.00 634 THR A N 1
ATOM 659 C CA . THR A 1 102 ? 43.036 30.534 3.401 1.00 15.54 634 THR A CA 1
ATOM 660 C C . THR A 1 102 ? 41.627 30.058 3.137 1.00 14.73 634 THR A C 1
ATOM 661 O O . THR A 1 102 ? 41.326 29.514 2.073 1.00 18.26 634 THR A O 1
ATOM 665 N N . LEU A 1 103 ? 40.772 30.247 4.133 1.00 14.16 635 LEU A N 1
ATOM 666 C CA . LEU A 1 103 ? 39.354 29.952 3.986 1.00 15.78 635 LEU A CA 1
ATOM 667 C C . LEU A 1 103 ? 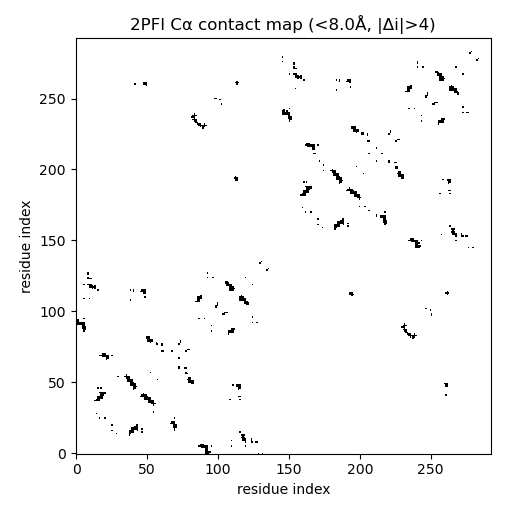38.750 31.337 3.788 1.00 14.38 635 LEU A C 1
ATOM 668 O O . LEU A 1 103 ? 39.439 32.351 3.949 1.00 16.66 635 LEU A O 1
ATOM 673 N N . PHE A 1 104 ? 37.472 31.384 3.437 1.00 14.52 636 PHE A N 1
ATOM 674 C CA . PHE A 1 104 ? 36.776 32.652 3.251 1.00 15.42 636 PHE A CA 1
ATOM 675 C C . PHE A 1 104 ? 35.502 32.601 4.070 1.00 14.26 636 PHE A C 1
ATOM 676 O O . PHE A 1 104 ? 35.009 31.517 4.392 1.00 16.13 636 PHE A O 1
ATOM 684 N N . SER A 1 105 ? 34.975 33.767 4.428 1.00 15.38 637 SER A N 1
ATOM 685 C CA . SER A 1 105 ? 33.760 33.798 5.227 1.00 15.32 637 SER A CA 1
ATOM 686 C C . SER A 1 105 ? 32.628 32.981 4.615 1.00 14.82 637 SER A C 1
ATOM 687 O O . SER A 1 105 ? 31.875 32.335 5.341 1.00 15.01 637 SER A O 1
ATOM 690 N N . GLU A 1 106 ? 32.527 32.989 3.285 1.00 16.37 638 GLU A N 1
ATOM 691 C CA . GLU A 1 106 ? 31.462 32.273 2.582 1.00 18.12 638 GLU A CA 1
ATOM 692 C C . GLU A 1 106 ? 31.757 30.821 2.215 1.00 16.14 638 GLU A C 1
ATOM 693 O O . GLU A 1 106 ? 30.887 30.122 1.689 1.00 20.55 638 GLU A O 1
ATOM 699 N N . THR A 1 107 ? 32.985 30.373 2.454 1.00 16.08 639 THR A N 1
ATOM 700 C CA . THR A 1 107 ? 33.338 28.984 2.174 1.00 14.92 639 THR A CA 1
ATOM 701 C C . THR A 1 107 ? 32.370 28.122 2.987 1.00 16.79 639 THR A C 1
ATOM 702 O O . THR A 1 107 ? 32.077 28.443 4.139 1.00 16.88 639 THR A O 1
ATOM 706 N N . THR A 1 108 ? 31.872 27.034 2.408 1.00 17.24 640 THR A N 1
ATOM 707 C CA . THR A 1 108 ? 30.929 26.200 3.147 1.00 16.48 640 THR A CA 1
ATOM 708 C C . THR A 1 108 ? 31.631 25.210 4.071 1.00 17.58 640 THR A C 1
ATOM 709 O O . THR A 1 108 ? 32.827 24.956 3.936 1.00 18.32 640 THR A O 1
ATOM 713 N N . LEU A 1 109 ? 30.882 24.665 5.023 1.00 18.51 641 LEU A N 1
ATOM 714 C CA . LEU A 1 109 ? 31.437 23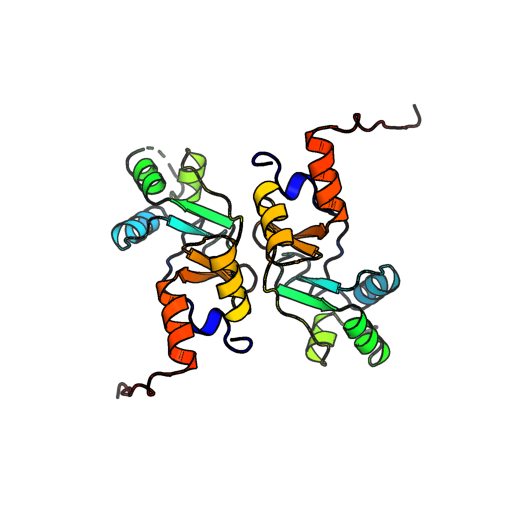.684 5.952 1.00 18.46 641 LEU A CA 1
ATOM 715 C C . LEU A 1 109 ? 31.885 22.476 5.139 1.00 20.27 641 LEU A C 1
ATOM 716 O O . LEU A 1 109 ? 32.941 21.897 5.395 1.00 19.98 641 LEU A O 1
ATOM 721 N N . HIS A 1 110 ? 31.077 22.107 4.149 1.00 19.58 642 HIS A N 1
ATOM 722 C CA . HIS A 1 110 ? 31.396 20.983 3.285 1.00 21.95 642 HIS A CA 1
ATOM 723 C C . HIS A 1 110 ? 32.745 21.221 2.608 1.00 22.50 642 HIS A C 1
ATOM 724 O O . HIS A 1 110 ? 33.603 20.338 2.587 1.00 20.81 642 HIS A O 1
ATOM 731 N N . GLN A 1 111 ? 32.939 22.420 2.065 1.00 21.24 643 GLN A N 1
ATOM 732 C CA . GLN A 1 111 ? 34.194 22.748 1.397 1.00 19.89 643 GLN A CA 1
ATOM 733 C C . GLN A 1 111 ? 35.359 22.783 2.384 1.00 20.89 643 GLN A C 1
ATOM 734 O O . GLN A 1 111 ? 36.442 22.280 2.092 1.00 19.50 643 GLN A O 1
ATOM 740 N N . ALA A 1 112 ? 35.134 23.393 3.544 1.00 19.51 644 ALA A N 1
ATOM 741 C CA . ALA A 1 112 ? 36.173 23.507 4.564 1.00 17.10 644 ALA A CA 1
ATOM 742 C C . ALA A 1 112 ? 36.627 22.127 5.031 1.00 18.53 644 ALA A C 1
ATOM 743 O O . ALA A 1 112 ? 37.825 21.870 5.157 1.00 19.77 644 ALA A O 1
ATOM 745 N N . GLN A 1 113 ? 35.666 21.242 5.278 1.00 20.16 645 GLN A N 1
ATOM 746 C CA . GLN A 1 113 ? 35.971 19.882 5.720 1.00 21.96 645 GLN A CA 1
ATOM 747 C C . GLN A 1 113 ? 36.823 19.149 4.692 1.00 21.40 645 GLN A C 1
ATOM 748 O O . GLN A 1 113 ? 37.847 18.558 5.029 1.00 23.56 645 GLN A O 1
ATOM 754 N N . ASN A 1 114 ? 36.387 19.180 3.438 1.00 21.46 646 ASN A N 1
ATOM 755 C CA . ASN A 1 114 ? 37.120 18.513 2.370 1.00 23.79 646 ASN A CA 1
ATOM 756 C C . ASN A 1 114 ? 38.532 19.055 2.256 1.00 23.98 646 ASN A C 1
ATOM 757 O O . ASN A 1 114 ? 39.489 18.298 2.098 1.00 25.45 646 ASN A O 1
ATOM 762 N N . LEU A 1 115 ? 38.659 20.372 2.342 1.00 22.07 647 LEU A N 1
ATOM 763 C CA . LEU A 1 115 ? 39.959 21.011 2.244 1.00 19.74 647 LEU A CA 1
ATOM 764 C C . LEU A 1 115 ? 40.895 20.527 3.350 1.00 20.60 647 LEU A C 1
ATOM 765 O O . LEU A 1 115 ? 42.034 20.137 3.085 1.00 22.59 647 LEU A O 1
ATOM 770 N N . PHE A 1 116 ? 40.416 20.555 4.591 1.00 21.36 648 PHE A N 1
ATOM 771 C CA . PHE A 1 116 ? 41.225 20.122 5.726 1.00 20.33 648 PHE A CA 1
ATOM 772 C C . PHE A 1 116 ? 41.601 18.647 5.670 1.00 21.46 648 PHE A C 1
ATOM 773 O O . PHE A 1 116 ? 42.738 18.279 5.965 1.00 22.36 648 PHE A O 1
ATOM 781 N N . LYS A 1 117 ? 40.644 17.807 5.298 1.00 21.45 649 LYS A N 1
ATOM 782 C CA . LYS A 1 117 ? 40.896 16.374 5.226 1.00 22.64 649 LYS A CA 1
ATOM 783 C C . LYS A 1 117 ? 41.859 15.992 4.107 1.00 24.44 649 LYS A C 1
ATOM 784 O O . LYS A 1 117 ? 42.845 15.295 4.341 1.00 27.49 649 LYS A O 1
ATOM 790 N N . LEU A 1 118 ? 41.577 16.451 2.892 1.00 24.51 650 LEU A N 1
ATOM 791 C CA . LEU A 1 118 ? 42.414 16.113 1.745 1.00 23.54 650 LEU A CA 1
ATOM 792 C C . LEU A 1 118 ? 43.823 16.700 1.762 1.00 24.94 650 LEU A C 1
ATOM 793 O O . LEU A 1 118 ? 44.757 16.091 1.236 1.00 25.18 650 LEU A O 1
ATOM 798 N N . LEU A 1 119 ? 43.990 17.873 2.367 1.00 24.62 651 LEU A N 1
ATOM 799 C CA . LEU A 1 119 ? 45.309 18.495 2.418 1.00 23.31 651 LEU A CA 1
ATOM 800 C C . LEU A 1 119 ? 45.986 18.296 3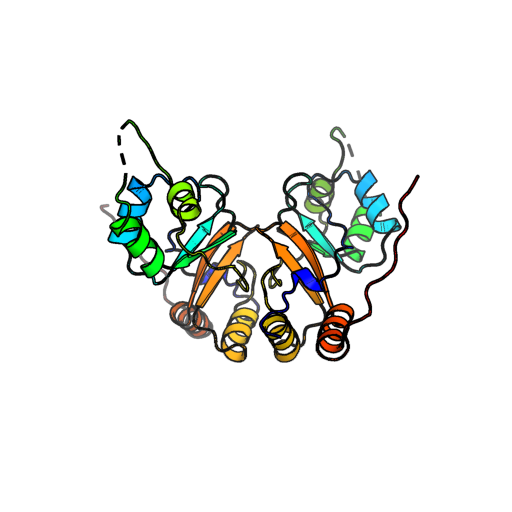.769 1.00 24.04 651 LEU A C 1
ATOM 801 O O . LEU A 1 119 ? 47.071 18.829 4.010 1.00 26.34 651 LEU A O 1
ATOM 806 N N . ASN A 1 120 ? 45.342 17.523 4.640 1.00 23.81 652 ASN A N 1
ATOM 807 C CA . ASN A 1 120 ? 45.859 17.231 5.974 1.00 25.25 652 ASN A CA 1
ATOM 808 C C . ASN A 1 120 ? 46.242 18.510 6.713 1.00 24.81 652 ASN A C 1
ATOM 809 O O . ASN A 1 120 ? 47.367 18.656 7.180 1.00 27.15 652 ASN A O 1
ATOM 814 N N . LEU A 1 121 ? 45.289 19.431 6.825 1.00 23.35 653 LEU A N 1
ATOM 815 C CA . LEU A 1 121 ? 45.527 20.706 7.496 1.00 23.08 653 LEU A CA 1
ATOM 816 C C . LEU A 1 121 ? 45.090 20.678 8.955 1.00 21.03 653 LEU A C 1
ATOM 817 O O . LEU A 1 121 ? 44.268 19.854 9.350 1.00 24.68 653 LEU A O 1
ATOM 822 N N . GLN A 1 122 ? 45.649 21.586 9.751 1.00 21.30 654 GLN A N 1
ATOM 823 C CA . GLN A 1 122 ? 45.293 21.706 11.159 1.00 19.47 654 GLN A CA 1
ATOM 824 C C . GLN A 1 122 ? 44.560 23.026 11.391 1.00 20.25 654 GLN A C 1
ATOM 825 O O . GLN A 1 122 ? 43.705 23.125 12.266 1.00 20.73 654 GLN A O 1
ATOM 831 N N . SER A 1 123 ? 44.899 24.043 10.605 1.00 20.15 655 SER A N 1
ATOM 832 C CA . SER A 1 123 ? 44.246 25.341 10.743 1.00 19.06 655 SER A CA 1
ATOM 833 C C . SER A 1 123 ? 44.540 26.271 9.570 1.00 17.69 655 SER A C 1
ATOM 834 O O . SER A 1 123 ? 45.525 26.092 8.846 1.00 20.20 655 SER A O 1
ATOM 837 N N . LEU A 1 124 ? 43.659 27.251 9.385 1.00 16.23 656 LEU A N 1
ATOM 838 C CA . LEU A 1 124 ? 43.792 28.260 8.335 1.00 14.77 656 LEU A CA 1
ATOM 839 C C . LEU A 1 124 ? 43.139 29.550 8.803 1.00 14.70 656 LEU A C 1
ATOM 840 O O . LEU A 1 124 ? 42.206 29.523 9.609 1.00 16.39 656 LEU A O 1
ATOM 845 N N . PHE A 1 125 ? 43.648 30.677 8.316 1.00 13.97 657 PHE A N 1
ATOM 846 C CA . PHE A 1 125 ? 43.044 31.964 8.625 1.00 15.25 657 PHE A CA 1
ATOM 847 C C . PHE A 1 125 ? 41.865 32.126 7.670 1.00 16.13 657 PHE A C 1
ATOM 848 O O . PHE A 1 125 ? 41.795 31.452 6.638 1.00 15.86 657 PHE A O 1
ATOM 856 N N . VAL A 1 126 ? 40.940 33.011 8.029 1.00 13.68 658 VAL A N 1
ATOM 857 C CA . VAL A 1 126 ? 39.750 33.268 7.225 1.00 14.39 658 VAL A CA 1
ATOM 858 C C . VAL A 1 126 ? 39.749 34.722 6.774 1.00 16.07 658 VAL A C 1
ATOM 859 O O . VAL A 1 126 ? 40.035 35.609 7.572 1.00 15.79 658 VAL A O 1
ATOM 863 N N . THR A 1 127 ? 39.458 34.974 5.499 1.00 16.17 659 THR A N 1
ATOM 864 C CA . THR A 1 127 ? 39.383 36.355 5.034 1.00 15.04 659 THR A CA 1
ATOM 865 C C . THR A 1 127 ? 38.002 36.655 4.468 1.00 15.32 659 THR A C 1
ATOM 866 O O . THR A 1 127 ? 37.255 35.751 4.075 1.00 16.98 659 THR A O 1
ATOM 870 N N . SER A 1 128 ? 37.667 37.938 4.465 1.00 14.80 660 SER A N 1
ATOM 871 C CA . SER A 1 128 ? 36.402 38.431 3.936 1.00 15.92 660 SER A CA 1
ATOM 872 C C . SER A 1 128 ? 36.758 39.752 3.265 1.00 18.24 660 SER A C 1
ATOM 873 O O . SER A 1 128 ? 37.208 40.687 3.927 1.00 17.81 660 SER A O 1
ATOM 876 N N . ARG A 1 129 ? 36.559 39.822 1.951 1.00 19.45 661 ARG A N 1
ATOM 877 C CA . ARG A 1 129 ? 36.892 41.018 1.188 1.00 19.64 661 ARG A CA 1
ATOM 878 C C . ARG A 1 129 ? 38.355 41.380 1.422 1.00 18.92 661 ARG A C 1
ATOM 879 O O . ARG A 1 129 ? 38.712 42.555 1.515 1.00 19.40 661 ARG A O 1
ATOM 887 N N . GLY A 1 130 ? 39.188 40.348 1.534 1.00 18.56 662 GLY A N 1
ATOM 888 C CA . GLY A 1 130 ? 40.617 40.532 1.734 1.00 19.67 662 GLY A CA 1
ATOM 889 C C . GLY A 1 130 ? 41.071 40.786 3.160 1.00 18.92 662 GLY A C 1
ATOM 890 O O . GLY A 1 130 ? 42.271 40.760 3.436 1.00 18.97 662 GLY A O 1
ATOM 891 N N . ARG A 1 131 ? 40.123 41.023 4.061 1.00 17.00 663 ARG A N 1
ATOM 892 C CA . ARG A 1 131 ? 40.434 41.310 5.461 1.00 17.47 663 ARG A CA 1
ATOM 893 C C . ARG A 1 131 ? 40.530 40.058 6.319 1.00 18.57 663 ARG A C 1
ATOM 894 O O . ARG A 1 131 ? 39.757 39.125 6.144 1.00 17.58 663 ARG A O 1
ATOM 902 N N . ALA A 1 132 ? 41.484 40.039 7.244 1.00 16.23 664 ALA A N 1
ATOM 903 C CA . ALA A 1 132 ? 41.635 38.906 8.150 1.00 16.01 664 ALA A CA 1
ATOM 904 C C . ALA A 1 132 ? 40.491 39.013 9.157 1.00 18.12 664 ALA A C 1
ATOM 905 O O . ALA A 1 132 ? 40.393 40.009 9.876 1.00 23.95 664 ALA A O 1
ATOM 907 N N . VAL A 1 133 ? 39.623 38.007 9.214 1.00 15.72 665 VAL A N 1
ATOM 908 C CA . VAL A 1 133 ? 38.490 38.071 10.133 1.00 17.57 665 VAL A CA 1
ATOM 909 C C . VAL A 1 133 ? 38.360 36.930 11.131 1.00 18.40 665 VAL A C 1
ATOM 910 O O . VAL A 1 133 ? 37.519 36.984 12.029 1.00 19.65 665 VAL A O 1
ATOM 914 N N . GLY A 1 134 ? 39.181 35.899 10.988 1.00 16.05 666 GLY A N 1
ATOM 915 C CA . GLY A 1 134 ? 39.092 34.791 11.918 1.00 16.18 666 GLY A CA 1
ATOM 916 C C . GLY A 1 134 ? 4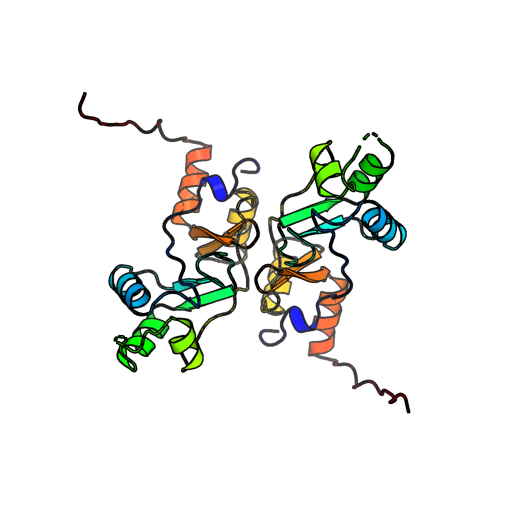0.020 33.659 11.553 1.00 15.36 666 GLY A C 1
ATOM 917 O O . GLY A 1 134 ? 40.888 33.798 10.684 1.00 16.27 666 GLY A O 1
ATOM 918 N N . CYS A 1 135 ? 39.852 32.537 12.240 1.00 16.88 667 CYS A N 1
ATOM 919 C CA . CYS A 1 135 ? 40.656 31.364 11.960 1.00 17.99 667 CYS A CA 1
ATOM 920 C C . CYS A 1 135 ? 39.835 30.126 12.274 1.00 17.96 667 CYS A C 1
ATOM 921 O O . CYS A 1 135 ? 38.881 30.173 13.054 1.00 18.34 667 CYS A O 1
ATOM 924 N N . VAL A 1 136 ? 40.194 29.022 11.638 1.00 17.01 668 VAL A N 1
ATOM 925 C CA . VAL A 1 136 ? 39.502 27.761 11.850 1.00 15.89 668 VAL A CA 1
ATOM 926 C C . VAL A 1 136 ? 40.510 26.647 12.082 1.00 16.83 668 VAL A C 1
ATOM 927 O O . VAL A 1 136 ? 41.501 26.539 11.365 1.00 17.33 668 VAL A O 1
ATOM 931 N N . SER A 1 137 ? 40.262 25.840 13.108 1.00 16.00 669 SER A N 1
ATOM 932 C CA . SER A 1 137 ? 41.112 24.693 13.407 1.00 18.96 669 SER A CA 1
ATOM 933 C C . SER A 1 137 ? 40.125 23.552 13.565 1.00 21.89 669 SER A C 1
ATOM 934 O O . SER A 1 137 ? 38.919 23.767 13.441 1.00 19.67 669 SER A O 1
ATOM 937 N N . TRP A 1 138 ? 40.610 22.344 13.828 1.00 19.93 670 TRP A N 1
ATOM 938 C CA . TRP A 1 138 ? 39.693 21.228 13.996 1.00 22.11 670 TRP A CA 1
ATOM 939 C C . TRP A 1 138 ? 38.776 21.412 15.203 1.00 21.34 670 TRP A C 1
ATOM 940 O O . TRP A 1 138 ? 37.722 20.784 15.283 1.00 21.99 670 TRP A O 1
ATOM 951 N N . VAL A 1 139 ? 39.173 22.267 16.141 1.00 19.92 671 VAL A N 1
ATOM 952 C CA . VAL A 1 139 ? 38.339 22.532 17.313 1.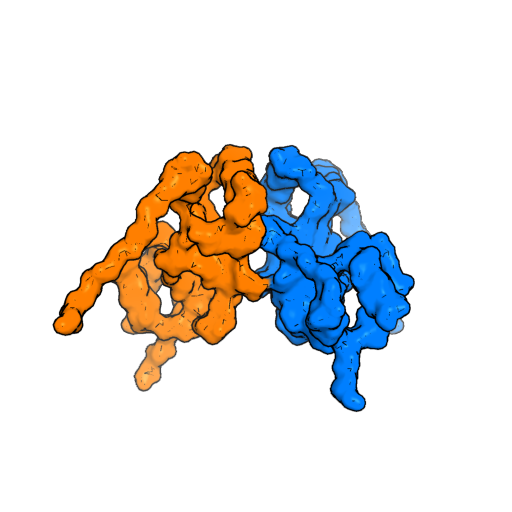00 22.45 671 VAL A CA 1
ATOM 953 C C . VAL A 1 139 ? 37.011 23.136 16.848 1.00 22.77 671 VAL A C 1
ATOM 954 O O . VAL A 1 139 ? 35.931 22.674 17.232 1.00 24.54 671 VAL A O 1
ATOM 958 N N . GLU A 1 140 ? 37.096 24.166 16.012 1.00 22.08 672 GLU A N 1
ATOM 959 C CA . GLU A 1 140 ? 35.898 24.819 15.499 1.00 20.59 672 GLU A CA 1
ATOM 960 C C . GLU A 1 140 ? 35.169 23.941 14.486 1.00 20.98 672 GLU A C 1
ATOM 961 O O . GLU A 1 140 ? 33.939 23.906 14.458 1.00 23.17 672 GLU A O 1
ATOM 967 N N . MET A 1 141 ? 35.927 23.236 13.652 1.00 21.20 673 MET A N 1
ATOM 968 C CA . MET A 1 141 ? 35.333 22.371 12.641 1.00 21.98 673 MET A CA 1
ATOM 969 C C . MET A 1 141 ? 34.502 21.267 13.294 1.00 22.73 673 MET A C 1
ATOM 970 O O . MET A 1 141 ? 33.375 21.006 12.875 1.00 25.19 673 MET A O 1
ATOM 975 N N . LYS A 1 142 ? 35.056 20.622 14.317 1.00 24.06 674 LYS A N 1
ATOM 976 C CA . LYS A 1 142 ? 34.344 19.546 15.005 1.00 25.69 674 LYS A CA 1
ATOM 977 C C . LYS A 1 142 ? 33.071 20.042 15.670 1.00 24.76 674 LYS A C 1
ATOM 978 O O . LYS A 1 142 ? 32.062 19.337 15.685 1.00 25.25 674 LYS A O 1
ATOM 984 N N . LYS A 1 143 ? 33.114 21.247 16.227 1.00 23.23 675 LYS A N 1
ATOM 985 C CA . LYS A 1 143 ? 31.931 21.806 16.873 1.00 23.69 675 LYS A CA 1
ATOM 986 C C . LYS A 1 143 ? 30.836 22.065 15.841 1.00 26.19 675 LYS A C 1
ATOM 987 O O . LYS A 1 143 ? 29.661 21.796 16.094 1.00 27.11 675 LYS A O 1
ATOM 993 N N . ALA A 1 144 ? 31.223 22.573 14.674 1.00 22.64 676 ALA A N 1
ATOM 994 C CA . ALA A 1 144 ? 30.261 22.850 13.616 1.00 23.00 676 ALA A CA 1
ATOM 995 C C . ALA A 1 144 ? 29.611 21.554 13.140 1.00 24.01 676 ALA A C 1
ATOM 996 O O . ALA A 1 144 ? 28.399 21.495 12.933 1.00 24.96 676 ALA A O 1
ATOM 998 N N . ILE A 1 145 ? 30.424 20.517 12.971 1.00 22.92 677 ILE A N 1
ATOM 999 C CA . ILE A 1 145 ? 29.920 19.229 12.513 1.00 26.51 677 ILE A CA 1
ATOM 1000 C C . ILE A 1 145 ? 28.962 18.655 13.549 1.00 27.52 677 ILE A C 1
ATOM 1001 O O . ILE A 1 145 ? 27.915 18.106 13.206 1.00 29.41 677 ILE A O 1
ATOM 1006 N N . SER A 1 146 ? 29.324 18.800 14.817 1.00 26.78 678 SER A N 1
ATOM 1007 C CA . SER A 1 146 ? 28.495 18.311 15.910 1.00 31.87 678 SER A CA 1
ATOM 1008 C C . SER A 1 146 ? 27.149 19.033 15.928 1.00 32.76 678 SER A C 1
ATOM 1009 O O . SER A 1 146 ? 26.103 18.408 16.106 1.00 32.39 678 SER A O 1
ATOM 1012 N N . ASN A 1 147 ? 27.178 20.349 15.731 1.00 30.49 679 ASN A N 1
ATOM 1013 C CA . ASN A 1 147 ? 25.959 21.151 15.740 1.00 28.98 679 ASN A CA 1
ATOM 1014 C C . ASN A 1 147 ? 24.966 20.797 14.635 1.00 30.35 679 ASN A C 1
ATOM 1015 O O . ASN A 1 147 ? 23.784 21.128 14.733 1.00 30.35 679 ASN A O 1
ATOM 1020 N N . LEU A 1 148 ? 25.438 20.134 13.584 1.00 30.12 680 LEU A N 1
ATOM 1021 C CA . LEU A 1 148 ? 24.557 19.749 12.486 1.00 33.64 680 LEU A CA 1
ATOM 1022 C C . LEU A 1 148 ? 23.445 18.823 12.967 1.00 36.06 680 LEU A C 1
ATOM 1023 O O . LEU A 1 148 ? 22.280 18.998 12.608 1.00 39.29 680 LEU A O 1
ATOM 1028 N N . THR A 1 149 ? 23.812 17.842 13.784 1.00 38.03 681 THR A N 1
ATOM 1029 C CA . THR A 1 149 ? 22.850 16.873 14.295 1.00 41.47 681 THR A CA 1
ATOM 1030 C C . THR A 1 149 ? 22.399 17.146 15.726 1.00 42.65 681 THR A C 1
ATOM 1031 O O . THR A 1 149 ? 21.336 16.684 16.144 1.00 44.38 681 THR A O 1
ATOM 1035 N N . ASN A 1 150 ? 23.203 17.890 16.480 1.00 39.57 682 ASN A N 1
ATOM 1036 C CA . ASN A 1 150 ? 22.855 18.198 17.862 1.00 38.81 682 ASN A CA 1
ATOM 1037 C C . ASN A 1 150 ? 23.120 19.666 18.181 1.00 38.07 682 ASN A C 1
ATOM 1038 O O . ASN A 1 150 ? 24.032 19.992 18.937 1.00 37.33 682 ASN A O 1
ATOM 1043 N N . PRO A 1 151 ? 22.313 20.571 17.610 1.00 38.41 683 PRO A N 1
ATOM 1044 C CA . PRO A 1 151 ? 22.480 22.007 17.847 1.00 41.39 683 PRO A CA 1
ATOM 1045 C C . PRO A 1 151 ? 22.241 22.391 19.303 1.00 41.81 683 PRO A C 1
ATOM 1046 O O . PRO A 1 151 ? 21.314 21.894 19.942 1.00 41.71 683 PRO A O 1
ATOM 1050 N N . PRO A 1 152 ? 23.086 23.278 19.848 1.00 41.22 684 PRO A N 1
ATOM 1051 C CA . PRO A 1 152 ? 22.940 23.714 21.238 1.00 41.04 684 PRO A CA 1
ATOM 1052 C C . PRO A 1 152 ? 21.649 24.505 21.412 1.00 40.20 684 PRO A C 1
ATOM 1053 O O . PRO A 1 152 ? 21.133 25.084 20.456 1.00 39.44 684 PRO A O 1
ATOM 1057 N N . ALA A 1 153 ? 21.126 24.522 22.631 1.00 39.61 685 ALA A N 1
ATOM 1058 C CA . ALA A 1 153 ? 19.908 25.266 22.910 1.00 38.06 685 ALA A CA 1
ATOM 1059 C C . ALA A 1 153 ? 20.297 26.736 22.998 1.00 35.48 685 ALA A C 1
ATOM 1060 O O . ALA A 1 153 ? 21.417 27.061 23.388 1.00 35.25 685 ALA A O 1
ATOM 1062 N N . PRO A 1 154 ? 19.383 27.646 22.624 1.00 35.47 686 PRO A N 1
ATOM 1063 C CA . PRO A 1 154 ? 19.708 29.074 22.695 1.00 33.14 686 PRO A CA 1
ATOM 1064 C C . PRO A 1 154 ? 20.036 29.489 24.128 1.00 34.01 686 PRO A C 1
ATOM 1065 O O . PRO A 1 154 ? 19.342 29.102 25.068 1.00 34.11 686 PRO A O 1
ATOM 1069 N N . LYS A 1 155 ? 21.101 30.268 24.289 1.00 31.55 687 LYS A N 1
ATOM 1070 C CA . LYS A 1 155 ? 21.522 30.727 25.608 1.00 31.75 687 LYS A CA 1
ATOM 1071 C C . LYS A 1 155 ? 20.673 31.887 26.105 1.00 32.41 687 LYS A C 1
ATOM 1072 O O . LYS A 1 155 ? 20.130 32.655 25.315 1.00 29.19 687 LYS A O 1
ATOM 1078 N N . GLU A 1 156 ? 20.556 32.010 27.422 1.00 31.23 688 GLU A N 1
ATOM 1079 C CA . GLU A 1 156 ? 19.779 33.095 28.004 1.00 31.69 688 GLU A CA 1
ATOM 1080 C C . GLU A 1 156 ? 20.715 34.239 28.360 1.00 29.82 688 GLU A C 1
ATOM 1081 O O . GLU A 1 156 ? 21.821 34.013 28.841 1.00 31.48 688 GLU A O 1
ATOM 1087 N N . PHE A 1 157 ? 20.275 35.466 28.105 1.00 29.41 689 PHE A N 1
ATOM 1088 C CA . PHE A 1 157 ? 21.081 36.639 28.410 1.00 28.36 689 PHE A CA 1
ATOM 1089 C C . PHE A 1 157 ? 20.265 37.696 29.132 1.00 29.52 689 PHE A C 1
ATOM 1090 O O . PHE A 1 157 ? 19.048 37.798 28.953 1.00 28.58 689 PHE A O 1
ATOM 1098 N N . LEU A 1 158 ? 20.949 38.490 29.946 1.00 28.67 690 LEU A N 1
ATOM 1099 C CA . LEU A 1 158 ? 20.303 39.554 30.693 1.00 30.17 690 LEU A CA 1
ATOM 1100 C C . LEU A 1 158 ? 20.685 40.914 30.133 1.00 29.55 690 LEU A C 1
ATOM 1101 O O . LEU A 1 158 ? 21.769 41.095 29.578 1.00 28.05 690 LEU A O 1
ATOM 1106 N N . GLU A 1 159 ? 19.778 41.867 30.296 1.00 31.04 691 GLU A N 1
ATOM 1107 C CA . GLU A 1 159 ? 19.979 43.230 29.838 1.00 33.80 691 GLU A CA 1
ATOM 1108 C C . GLU A 1 159 ? 20.576 44.017 31.005 1.00 35.52 691 GLU A C 1
ATOM 1109 O O . GLU A 1 159 ? 20.251 43.755 32.164 1.00 34.41 691 GLU A O 1
ATOM 1115 N N . VAL A 1 160 ? 21.457 44.966 30.707 1.00 36.19 692 VAL A N 1
ATOM 1116 C CA . VAL A 1 160 ? 22.062 45.779 31.756 1.00 39.48 692 VAL A CA 1
ATOM 1117 C C . VAL A 1 160 ? 21.141 46.965 32.022 1.00 43.52 692 VAL A C 1
ATOM 1118 O O . VAL A 1 160 ? 21.170 47.961 31.300 1.00 44.89 692 VAL A O 1
ATOM 1122 N N . LEU A 1 161 ? 20.318 46.847 33.060 1.00 45.04 693 LEU A N 1
ATOM 1123 C CA . LEU A 1 161 ? 19.371 47.898 33.412 1.00 46.63 693 LEU A CA 1
ATOM 1124 C C . LEU A 1 161 ? 19.956 48.891 34.412 1.00 49.36 693 LEU A C 1
ATOM 1125 O O . LEU A 1 161 ? 21.015 48.588 35.002 1.00 49.57 693 LEU A O 1
ATOM 1130 N N . SER B 1 10 ? 59.146 21.459 -7.581 1.00 31.40 542 SER B N 1
ATOM 1131 C CA . SER B 1 10 ? 57.774 22.044 -7.608 1.00 31.27 542 SER B CA 1
ATOM 1132 C C . SER B 1 10 ? 57.545 22.923 -6.379 1.00 31.82 542 SER B C 1
ATOM 1133 O O . SER B 1 10 ? 56.538 23.624 -6.286 1.00 28.88 542 SER B O 1
ATOM 1136 N N . HIS B 1 11 ? 58.482 22.878 -5.436 1.00 32.16 543 HIS B N 1
ATOM 1137 C CA . HIS B 1 11 ? 58.383 23.681 -4.221 1.00 32.32 543 HIS B CA 1
ATOM 1138 C C . HIS B 1 11 ? 58.967 25.074 -4.434 1.00 33.00 543 HIS B C 1
ATOM 1139 O O . HIS B 1 11 ? 58.643 26.003 -3.696 1.00 34.25 543 HIS B O 1
ATOM 1146 N N . HIS B 1 12 ? 59.821 25.216 -5.445 1.00 31.59 544 HIS B N 1
ATOM 1147 C CA . HIS B 1 12 ? 60.465 26.497 -5.735 1.00 33.14 544 HIS B CA 1
ATOM 1148 C C . HIS B 1 12 ? 59.708 27.346 -6.750 1.00 30.04 544 HIS B C 1
ATOM 1149 O O . HIS B 1 12 ? 59.906 28.558 -6.826 1.00 34.54 544 HIS B O 1
ATOM 1156 N N . VAL B 1 13 ? 58.854 26.708 -7.543 1.00 25.14 545 VAL B N 1
ATOM 1157 C CA . VAL B 1 13 ? 58.060 27.430 -8.531 1.00 20.15 545 VAL B CA 1
ATOM 1158 C C . VAL B 1 13 ? 56.795 27.890 -7.814 1.00 17.59 545 VAL B C 1
ATOM 1159 O O . VAL B 1 13 ? 56.169 27.113 -7.099 1.00 21.89 545 VAL B O 1
ATOM 1163 N N . ARG B 1 14 ? 56.438 29.157 -7.994 1.00 18.64 546 ARG B N 1
ATOM 1164 C CA . ARG B 1 14 ? 55.256 29.716 -7.347 1.00 17.73 546 ARG B CA 1
ATOM 1165 C C . ARG B 1 14 ? 54.200 30.074 -8.381 1.00 18.62 546 ARG B C 1
ATOM 1166 O O . ARG B 1 14 ? 54.500 30.252 -9.557 1.00 18.80 546 ARG B O 1
ATOM 1174 N N . VAL B 1 15 ? 52.956 30.187 -7.935 1.00 14.80 547 VAL B N 1
ATOM 1175 C CA . VAL B 1 15 ? 51.872 30.525 -8.849 1.00 15.07 547 VAL B CA 1
ATOM 1176 C C . VAL B 1 15 ? 52.135 31.798 -9.658 1.00 17.82 547 VAL B C 1
ATOM 1177 O O . VAL B 1 15 ? 51.806 31.859 -10.847 1.00 17.81 547 VAL B O 1
ATOM 1181 N N . GLU B 1 16 ? 52.745 32.809 -9.044 1.00 14.59 548 GLU B N 1
ATOM 1182 C CA . GLU B 1 16 ? 53.015 34.047 -9.770 1.00 16.61 548 GLU B CA 1
ATOM 1183 C C . GLU B 1 16 ? 53.922 33.829 -10.983 1.00 17.85 548 GLU B C 1
ATOM 1184 O O . GLU B 1 16 ? 53.938 34.650 -11.900 1.00 19.40 548 GLU B O 1
ATOM 1190 N N . HIS B 1 17 ? 54.655 32.719 -10.995 1.00 16.69 549 HIS B N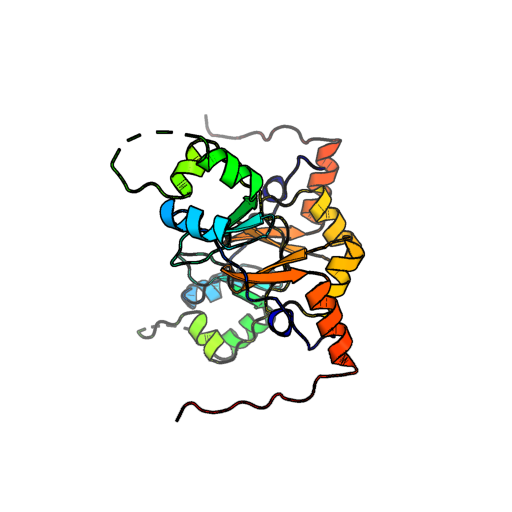 1
ATOM 1191 C CA . HIS B 1 17 ? 55.555 32.412 -12.113 1.00 17.75 549 HIS B CA 1
ATOM 1192 C C . HIS B 1 17 ? 54.817 31.954 -13.367 1.00 20.12 549 HIS B C 1
ATOM 1193 O O . HIS B 1 17 ? 55.253 32.234 -14.487 1.00 21.07 549 HIS B O 1
ATOM 1200 N N . PHE B 1 18 ? 53.701 31.250 -13.186 1.00 18.00 550 PHE B N 1
ATOM 1201 C CA . PHE B 1 18 ? 52.986 30.697 -14.331 1.00 19.42 550 PHE B CA 1
ATOM 1202 C C . PHE B 1 18 ? 51.526 31.079 -14.508 1.00 19.89 550 PHE B C 1
ATOM 1203 O O . PHE B 1 18 ? 50.883 30.652 -15.472 1.00 20.13 550 PHE B O 1
ATOM 1211 N N . MET B 1 19 ? 51.000 31.890 -13.603 1.00 19.04 551 MET B N 1
ATOM 1212 C CA . MET B 1 19 ? 49.603 32.291 -13.704 1.00 18.81 551 MET B CA 1
ATOM 1213 C C . MET B 1 19 ? 49.334 33.141 -14.941 1.00 20.57 551 MET B C 1
ATOM 1214 O O . MET B 1 19 ? 50.239 33.778 -15.487 1.00 21.72 551 MET B O 1
ATOM 1219 N N . ASN B 1 20 ? 48.081 33.134 -15.385 1.00 19.96 552 ASN B N 1
ATOM 1220 C CA . ASN B 1 20 ? 47.673 33.939 -16.526 1.00 22.05 552 ASN B CA 1
ATOM 1221 C C . ASN B 1 20 ? 47.336 35.332 -16.005 1.00 23.14 552 ASN B C 1
ATOM 1222 O O . ASN B 1 20 ? 46.469 35.494 -15.143 1.00 22.74 552 ASN B O 1
ATOM 1227 N N . HIS B 1 21 ? 48.047 36.332 -16.516 1.00 23.99 553 HIS B N 1
ATOM 1228 C CA . HIS B 1 21 ? 47.845 37.721 -16.120 1.00 27.10 553 HIS B CA 1
ATOM 1229 C C . HIS B 1 21 ? 46.734 38.354 -16.949 1.00 29.57 553 HIS B C 1
ATOM 1230 O O . HIS B 1 21 ? 46.286 39.462 -16.658 1.00 34.56 553 HIS B O 1
ATOM 1237 N N . SER B 1 22 ? 46.298 37.643 -17.983 1.00 32.65 554 SER B N 1
ATOM 1238 C CA . SER B 1 22 ? 45.259 38.145 -18.873 1.00 36.16 554 SER B CA 1
ATOM 1239 C C . SER B 1 22 ? 43.852 38.045 -18.303 1.00 35.58 554 SER B C 1
ATOM 1240 O O . SER B 1 22 ? 42.987 37.385 -18.878 1.00 41.79 554 SER B O 1
ATOM 1243 N N . ILE B 1 23 ? 43.627 38.689 -17.166 1.00 32.62 555 ILE B N 1
ATOM 1244 C CA . ILE B 1 23 ? 42.305 38.690 -16.559 1.00 30.21 555 ILE B CA 1
ATOM 1245 C C . ILE B 1 23 ? 41.795 40.119 -16.603 1.00 27.80 555 ILE B C 1
ATOM 1246 O O . ILE B 1 23 ? 42.579 41.069 -16.596 1.00 28.50 555 ILE B O 1
ATOM 1251 N N . THR B 1 24 ? 40.480 40.268 -16.669 1.00 24.84 556 THR B N 1
ATOM 1252 C CA . THR B 1 24 ? 39.876 41.587 -16.694 1.00 22.77 556 THR B CA 1
ATOM 1253 C C . THR B 1 24 ? 38.992 41.714 -15.465 1.00 22.52 556 THR B C 1
ATOM 1254 O O . THR B 1 24 ? 37.964 41.047 -15.359 1.00 26.72 556 THR B O 1
ATOM 1258 N N . THR B 1 25 ? 39.401 42.558 -14.528 1.00 21.77 557 THR B N 1
ATOM 1259 C CA . THR B 1 25 ? 38.618 42.751 -13.319 1.00 20.54 557 THR B CA 1
ATOM 1260 C C . THR B 1 25 ? 37.540 43.797 -13.552 1.00 23.21 557 THR B C 1
ATOM 1261 O O . THR B 1 25 ? 37.722 44.732 -14.329 1.00 25.68 557 THR B O 1
ATOM 1265 N N . LEU B 1 26 ? 36.407 43.619 -12.888 1.00 16.89 558 LEU B N 1
ATOM 1266 C CA . LEU B 1 26 ? 35.322 44.581 -12.976 1.00 18.25 558 LEU B CA 1
ATOM 1267 C C . LEU B 1 26 ? 35.171 45.110 -11.559 1.00 20.05 558 LEU B C 1
ATOM 1268 O O . LEU B 1 26 ? 35.130 44.336 -10.599 1.00 21.06 558 LEU B O 1
ATOM 1273 N N . ALA B 1 27 ? 35.116 46.429 -11.423 1.00 19.59 559 ALA B N 1
ATOM 1274 C CA . ALA B 1 27 ? 34.989 47.045 -10.114 1.00 21.60 559 ALA B CA 1
ATOM 1275 C C . ALA B 1 27 ? 33.595 47.610 -9.901 1.00 21.58 559 ALA B C 1
ATOM 1276 O O . ALA B 1 27 ? 32.874 47.907 -10.854 1.00 19.50 559 ALA B O 1
ATOM 1278 N N . LYS B 1 28 ? 33.210 47.761 -8.643 1.00 20.63 560 LYS B N 1
ATOM 1279 C CA . LYS B 1 28 ? 31.901 48.311 -8.355 1.00 20.12 560 LYS B CA 1
ATOM 1280 C C . LYS B 1 28 ? 31.750 49.704 -8.971 1.00 22.17 560 LYS B C 1
ATOM 1281 O O . LYS B 1 28 ? 30.647 50.098 -9.341 1.00 24.30 560 LYS B O 1
ATOM 1287 N N . ASP B 1 29 ? 32.853 50.439 -9.102 1.00 22.53 561 ASP B N 1
ATOM 1288 C CA . ASP B 1 29 ? 32.776 51.778 -9.680 1.00 23.49 561 ASP B CA 1
ATOM 1289 C C . ASP B 1 29 ? 33.200 51.863 -11.146 1.00 26.92 561 ASP B C 1
ATOM 1290 O O . ASP B 1 29 ? 33.474 52.949 -11.661 1.00 24.64 561 ASP B O 1
ATOM 1295 N N . THR B 1 30 ? 33.255 50.719 -11.823 1.00 20.98 562 THR B N 1
ATOM 1296 C CA . THR B 1 30 ? 33.609 50.715 -13.242 1.00 22.10 562 THR B CA 1
ATOM 1297 C C . THR B 1 30 ? 32.440 51.330 -14.010 1.00 22.49 562 THR B C 1
ATOM 1298 O O . THR B 1 30 ? 31.291 50.929 -13.827 1.00 20.80 562 THR B O 1
ATOM 1302 N N . PRO B 1 31 ? 32.712 52.333 -14.864 1.00 23.22 563 PRO B N 1
ATOM 1303 C CA . PRO B 1 31 ? 31.633 52.962 -15.635 1.00 23.65 563 PRO B CA 1
ATOM 1304 C C . PRO B 1 31 ? 30.899 51.914 -16.470 1.00 23.14 563 PRO B C 1
ATOM 1305 O O . PRO B 1 31 ? 31.524 51.017 -17.034 1.00 22.03 563 PRO B O 1
ATOM 1309 N N . LEU B 1 32 ? 29.579 52.030 -16.559 1.00 23.90 564 LEU B N 1
ATOM 1310 C CA . LEU B 1 32 ? 28.792 51.060 -17.308 1.00 27.91 564 LEU B CA 1
ATOM 1311 C C . LEU B 1 32 ? 29.233 50.943 -18.764 1.00 26.66 564 LEU B C 1
ATOM 1312 O O . LEU B 1 32 ? 29.158 49.867 -19.356 1.00 26.34 564 LEU B O 1
ATOM 1317 N N . GLU B 1 33 ? 29.703 52.043 -19.341 1.00 30.38 565 GLU B N 1
ATOM 1318 C CA . GLU B 1 33 ? 30.160 52.025 -20.725 1.00 31.42 565 GLU B CA 1
ATOM 1319 C C . GLU B 1 33 ? 31.355 51.082 -20.856 1.00 30.19 565 GLU B C 1
ATOM 1320 O O . GLU B 1 33 ? 31.469 50.336 -21.829 1.00 28.72 565 GLU B O 1
ATOM 1326 N N . GLU B 1 34 ? 32.240 51.120 -19.864 1.00 28.14 566 GLU B N 1
ATOM 1327 C CA . GLU B 1 34 ? 33.426 50.271 -19.855 1.00 28.55 566 GLU B CA 1
ATOM 1328 C C . GLU B 1 34 ? 33.035 48.815 -19.622 1.00 24.74 566 GLU B C 1
ATOM 1329 O O . GLU B 1 34 ? 33.646 47.904 -20.184 1.00 23.98 566 GLU B O 1
ATOM 1335 N N . VAL B 1 35 ? 32.023 48.595 -18.786 1.00 22.01 567 VAL B N 1
ATOM 1336 C CA . VAL B 1 35 ? 31.557 47.238 -18.516 1.00 21.94 567 VAL B CA 1
ATOM 1337 C C . VAL B 1 35 ? 31.062 46.611 -19.822 1.00 24.16 567 VAL B C 1
ATOM 1338 O O . VAL B 1 35 ? 31.371 45.458 -20.130 1.00 24.55 567 VAL B O 1
ATOM 1342 N N . VAL B 1 36 ? 30.291 47.376 -20.590 1.00 22.76 568 VAL B N 1
ATOM 1343 C CA . VAL B 1 36 ? 29.771 46.877 -21.859 1.00 23.91 568 VAL B CA 1
ATOM 1344 C C . VAL B 1 36 ? 30.919 46.511 -22.799 1.00 26.39 568 VAL B C 1
ATOM 1345 O O . VAL B 1 36 ? 30.888 45.466 -23.450 1.00 28.53 568 VAL B O 1
ATOM 1349 N N . LYS B 1 37 ? 31.935 47.367 -22.863 1.00 27.66 569 LYS B N 1
ATOM 1350 C CA . LYS B 1 37 ? 33.083 47.105 -23.722 1.00 28.87 569 LYS B CA 1
ATOM 1351 C C . LYS B 1 37 ? 33.788 45.819 -23.303 1.00 29.52 569 LYS B C 1
ATOM 1352 O O . LYS B 1 37 ? 34.175 45.011 -24.148 1.00 31.12 569 LYS B O 1
ATOM 1358 N N . VAL B 1 38 ? 33.955 45.628 -21.998 1.00 26.60 570 VAL B N 1
ATOM 1359 C CA . VAL B 1 38 ? 34.615 44.428 -21.492 1.00 25.39 570 VAL B CA 1
ATOM 1360 C C . VAL B 1 38 ? 33.842 43.164 -21.841 1.00 26.08 570 VAL B C 1
ATOM 1361 O O . VAL B 1 38 ? 34.409 42.196 -22.349 1.00 26.66 570 VAL B O 1
ATOM 1365 N N . VAL B 1 39 ? 32.545 43.174 -21.559 1.00 24.59 571 VAL B N 1
ATOM 1366 C CA . VAL B 1 39 ? 31.699 42.019 -21.824 1.00 24.84 571 VAL B CA 1
ATOM 1367 C C . VAL B 1 39 ? 31.618 41.633 -23.295 1.00 28.55 571 VAL B C 1
ATOM 1368 O O . VAL B 1 39 ? 31.605 40.448 -23.626 1.00 30.44 571 VAL B O 1
ATOM 1372 N N . THR B 1 40 ? 31.566 42.627 -24.175 1.00 29.18 572 THR B N 1
ATOM 1373 C CA . THR B 1 40 ? 31.465 42.362 -25.605 1.00 34.19 572 THR B CA 1
ATOM 1374 C C . THR B 1 40 ? 32.811 42.135 -26.287 1.00 37.83 572 THR B C 1
ATOM 1375 O O . THR B 1 40 ? 32.866 41.938 -27.502 1.00 40.15 572 THR B O 1
ATOM 1379 N N . SER B 1 41 ? 33.892 42.157 -25.513 1.00 35.90 573 SER B N 1
ATOM 1380 C CA . SER B 1 41 ? 35.224 41.947 -26.073 1.00 36.25 573 SER B CA 1
ATOM 1381 C C . SER B 1 41 ? 35.929 40.750 -25.442 1.00 36.62 573 SER B C 1
ATOM 1382 O O . SER B 1 41 ? 37.078 40.453 -25.774 1.00 38.65 573 SER B O 1
ATOM 1385 N N . THR B 1 42 ? 35.243 40.072 -24.527 1.00 33.04 574 THR B N 1
ATOM 1386 C CA . THR B 1 42 ? 35.803 38.903 -23.855 1.00 33.61 574 THR B CA 1
ATOM 1387 C C . THR B 1 42 ? 34.808 37.748 -23.922 1.00 36.08 574 THR B C 1
ATOM 1388 O O . THR B 1 42 ? 33.622 37.956 -24.186 1.00 34.35 574 THR B O 1
ATOM 1392 N N . ASP B 1 43 ? 35.290 36.531 -23.685 1.00 36.27 575 ASP B N 1
ATOM 1393 C CA . ASP B 1 43 ? 34.426 35.357 -23.735 1.00 38.27 575 ASP B CA 1
ATOM 1394 C C . ASP B 1 43 ? 34.562 34.482 -22.495 1.00 36.43 575 ASP B C 1
ATOM 1395 O O . ASP B 1 43 ? 34.119 33.333 -22.489 1.00 38.99 575 ASP B O 1
ATOM 1400 N N . VAL B 1 44 ? 35.175 35.022 -21.448 1.00 34.37 576 VAL B N 1
ATOM 1401 C CA . VAL B 1 44 ? 35.346 34.269 -20.212 1.00 31.76 576 VAL B CA 1
ATOM 1402 C C . VAL B 1 44 ? 33.979 33.977 -19.614 1.00 31.43 576 VAL B C 1
ATOM 1403 O O . VAL B 1 44 ? 33.009 34.680 -19.895 1.00 35.14 576 VAL B O 1
ATOM 1407 N N . THR B 1 45 ? 33.903 32.937 -18.793 1.00 29.44 577 THR B N 1
ATOM 1408 C CA . THR B 1 45 ? 32.645 32.558 -18.169 1.00 31.54 577 THR B CA 1
ATOM 1409 C C . THR B 1 45 ? 32.316 33.457 -16.981 1.00 27.42 577 THR B C 1
ATOM 1410 O O . THR B 1 45 ? 31.150 33.661 -16.652 1.00 26.55 577 THR B O 1
ATOM 1414 N N . GLU B 1 46 ? 33.346 33.999 -16.342 1.00 25.54 578 GLU B N 1
ATOM 1415 C CA . GLU B 1 46 ? 33.136 34.863 -15.185 1.00 24.75 578 GLU B CA 1
ATOM 1416 C C . GLU B 1 46 ? 34.250 35.886 -15.019 1.00 22.95 578 GLU B C 1
ATOM 1417 O O . GLU B 1 46 ? 35.338 35.725 -15.571 1.00 24.65 578 GLU B O 1
ATOM 1423 N N . TYR B 1 47 ? 33.963 36.935 -14.252 1.00 19.28 579 TYR B N 1
ATOM 1424 C CA . TYR B 1 47 ? 34.913 38.007 -13.994 1.00 19.17 579 TYR B CA 1
ATOM 1425 C C . TYR B 1 47 ? 35.110 38.220 -12.506 1.00 19.58 579 TYR B C 1
ATOM 1426 O O . TYR B 1 47 ? 34.174 38.090 -11.716 1.00 18.86 579 TYR B O 1
ATOM 1435 N N . PRO B 1 48 ? 36.340 38.540 -12.100 1.00 17.24 580 PRO B N 1
ATOM 1436 C CA . PRO B 1 48 ? 36.553 38.774 -10.677 1.00 16.31 580 PRO B CA 1
ATOM 1437 C C . PRO B 1 48 ? 36.020 40.175 -10.399 1.00 17.67 580 PRO B C 1
ATOM 1438 O O . PRO B 1 48 ? 36.262 41.107 -11.175 1.00 18.97 580 PRO B O 1
ATOM 1442 N N . LEU B 1 49 ? 35.255 40.312 -9.324 1.00 15.67 581 LEU B N 1
ATOM 1443 C CA . LEU B 1 49 ? 34.699 41.604 -8.943 1.00 15.87 581 LEU B CA 1
ATOM 1444 C C . LEU B 1 49 ? 35.593 42.201 -7.863 1.00 19.94 581 LEU B C 1
ATOM 1445 O O . LEU B 1 49 ? 35.906 41.534 -6.877 1.00 19.84 581 LEU B O 1
ATOM 1450 N N . VAL B 1 50 ? 36.014 43.446 -8.053 1.00 16.84 582 VAL B N 1
ATOM 1451 C CA . VAL B 1 50 ? 36.866 44.104 -7.067 1.00 19.18 582 VAL B CA 1
ATOM 1452 C C . VAL B 1 50 ? 36.140 45.296 -6.445 1.00 20.09 582 VAL B C 1
ATOM 1453 O O . VAL B 1 50 ? 35.222 45.861 -7.043 1.00 19.28 582 VAL B O 1
ATOM 1457 N N . GLU B 1 51 ? 36.553 45.669 -5.238 1.00 20.32 583 GLU B N 1
ATOM 1458 C CA . GLU B 1 51 ? 35.915 46.760 -4.512 1.00 21.31 583 GLU B CA 1
ATOM 1459 C C . GLU B 1 51 ? 35.905 48.079 -5.267 1.00 23.13 583 GLU B C 1
ATOM 1460 O O . GLU B 1 51 ? 34.874 48.745 -5.351 1.00 25.38 583 GLU B O 1
ATOM 1466 N N . SER B 1 52 ? 37.055 48.463 -5.805 1.00 23.31 584 SER B N 1
ATOM 1467 C CA . SER B 1 52 ? 37.152 49.709 -6.555 1.00 24.96 584 SER B CA 1
ATOM 1468 C C . SER B 1 52 ? 38.256 49.585 -7.587 1.00 21.71 584 SER B C 1
ATOM 1469 O O . SER B 1 52 ? 39.115 48.710 -7.490 1.00 23.16 584 SER B O 1
ATOM 1472 N N . THR B 1 53 ? 38.228 50.457 -8.586 1.00 23.02 585 THR B N 1
ATOM 1473 C CA . THR B 1 53 ? 39.243 50.425 -9.623 1.00 24.70 585 THR B CA 1
ATOM 1474 C C . THR B 1 53 ? 40.618 50.687 -9.017 1.00 24.99 585 THR B C 1
ATOM 1475 O O . THR B 1 53 ? 41.614 50.093 -9.427 1.00 25.43 585 THR B O 1
ATOM 1479 N N . GLU B 1 54 ? 40.659 51.567 -8.022 1.00 27.24 586 GLU B N 1
ATOM 1480 C CA . GLU B 1 54 ? 41.910 51.919 -7.359 1.00 29.48 586 GLU B CA 1
ATOM 1481 C C . GLU B 1 54 ? 42.516 50.809 -6.497 1.00 28.72 586 GLU B C 1
ATOM 1482 O O . GLU B 1 54 ? 43.721 50.561 -6.561 1.00 29.94 586 GLU B O 1
ATOM 1488 N N . SER B 1 55 ? 41.687 50.139 -5.702 1.00 28.56 587 SER B N 1
ATOM 1489 C CA . SER B 1 55 ? 42.174 49.087 -4.809 1.00 25.89 587 SER B CA 1
ATOM 1490 C C . SER B 1 55 ? 42.365 47.712 -5.447 1.00 25.12 587 SER B C 1
ATOM 1491 O O . SER B 1 55 ? 43.295 46.984 -5.097 1.00 24.39 587 SER B O 1
ATOM 1494 N N . GLN B 1 56 ? 41.479 47.352 -6.370 1.00 21.99 588 GLN B N 1
ATOM 1495 C CA . GLN B 1 56 ? 41.547 46.051 -7.029 1.00 19.94 588 GLN B CA 1
ATOM 1496 C C . GLN B 1 56 ? 41.404 44.905 -6.022 1.00 16.84 588 GLN B C 1
ATOM 1497 O O . GLN B 1 56 ? 41.813 43.776 -6.292 1.00 17.28 588 GLN B O 1
ATOM 1503 N N . ILE B 1 57 ? 40.813 45.195 -4.869 1.00 19.65 589 ILE B N 1
ATOM 1504 C CA . ILE B 1 57 ? 40.613 44.174 -3.841 1.00 19.60 589 ILE B CA 1
ATOM 1505 C C . ILE B 1 57 ? 39.466 43.245 -4.245 1.00 17.64 589 ILE B C 1
ATOM 1506 O O . ILE B 1 57 ? 38.337 43.691 -4.457 1.00 20.93 589 ILE B O 1
ATOM 1511 N N . LEU B 1 58 ? 39.762 41.952 -4.340 1.00 18.82 590 LEU B N 1
ATOM 1512 C CA . LEU B 1 58 ? 38.766 40.959 -4.733 1.00 18.89 590 LEU B CA 1
ATOM 1513 C C . LEU B 1 58 ? 37.652 40.819 -3.699 1.00 21.48 590 LEU B C 1
ATOM 1514 O O . LEU B 1 58 ? 37.922 40.561 -2.526 1.00 19.02 590 LEU B O 1
ATOM 1519 N N . VAL B 1 59 ? 36.403 40.978 -4.134 1.00 18.20 591 VAL B N 1
ATOM 1520 C CA . VAL B 1 59 ? 35.271 40.865 -3.217 1.00 19.13 591 VAL B CA 1
ATOM 1521 C C . VAL B 1 59 ? 34.185 39.897 -3.684 1.00 18.48 591 VAL B C 1
ATOM 1522 O O . VAL B 1 59 ? 33.245 39.608 -2.946 1.00 20.35 591 VAL B O 1
ATOM 1526 N N . GLY B 1 60 ? 34.310 39.390 -4.903 1.00 17.65 592 GLY B N 1
ATOM 1527 C CA . GLY B 1 60 ? 33.304 38.473 -5.404 1.00 17.18 592 GLY B CA 1
ATOM 1528 C C . GLY B 1 60 ? 33.561 38.081 -6.840 1.00 16.79 592 GLY B C 1
ATOM 1529 O O . GLY B 1 60 ? 34.617 38.384 -7.397 1.00 16.83 592 GLY B O 1
ATOM 1530 N N . ILE B 1 61 ? 32.597 37.389 -7.437 1.00 15.03 593 ILE B N 1
ATOM 1531 C CA . ILE B 1 61 ? 32.718 36.948 -8.819 1.00 15.51 593 ILE B CA 1
ATOM 1532 C C . ILE B 1 61 ? 31.387 37.167 -9.524 1.00 20.60 593 ILE B C 1
ATOM 1533 O O . ILE B 1 61 ? 30.330 36.928 -8.945 1.00 20.78 593 ILE B O 1
ATOM 1538 N N . VAL B 1 62 ? 31.431 37.656 -10.758 1.00 19.41 594 VAL B N 1
ATOM 1539 C CA . VAL B 1 62 ? 30.199 37.853 -11.507 1.00 18.77 594 VAL B CA 1
ATOM 1540 C C . VAL B 1 62 ? 30.276 37.018 -12.775 1.00 20.46 594 VAL B C 1
ATOM 1541 O O . VAL B 1 62 ? 31.277 37.048 -13.492 1.00 19.95 594 VAL B O 1
ATOM 1545 N N . GLN B 1 63 ? 29.224 36.250 -13.028 1.00 19.56 595 GLN B N 1
ATOM 1546 C CA . GLN B 1 63 ? 29.171 35.391 -14.202 1.00 21.49 595 GLN B CA 1
ATOM 1547 C C . GLN B 1 63 ? 28.775 36.222 -15.414 1.00 19.09 595 GLN B C 1
ATOM 1548 O O . GLN B 1 63 ? 27.869 37.047 -15.336 1.00 20.51 595 GLN B O 1
ATOM 1554 N N . ARG B 1 64 ? 29.465 36.007 -16.530 1.00 19.37 596 ARG B N 1
ATOM 1555 C CA . ARG B 1 64 ? 29.187 36.765 -17.745 1.00 18.48 596 ARG B CA 1
ATOM 1556 C C . ARG B 1 64 ? 27.733 36.643 -18.189 1.00 19.77 596 ARG B C 1
ATOM 1557 O O . ARG B 1 64 ? 27.100 37.639 -18.523 1.00 20.43 596 ARG B O 1
ATOM 1565 N N . ALA B 1 65 ? 27.199 35.427 -18.178 1.00 21.39 597 ALA B N 1
ATOM 1566 C CA . ALA B 1 65 ? 25.818 35.220 -18.596 1.00 23.73 597 ALA B CA 1
ATOM 1567 C C . ALA B 1 65 ? 24.847 36.063 -17.780 1.00 22.28 597 ALA B C 1
ATOM 1568 O O . ALA B 1 65 ? 23.878 36.607 -18.312 1.00 22.77 597 ALA B O 1
ATOM 1570 N N . GLN B 1 66 ? 25.101 36.174 -16.481 1.00 22.42 598 GLN B N 1
ATOM 1571 C CA . GLN B 1 66 ? 24.228 36.964 -15.623 1.00 21.10 598 GLN B CA 1
ATOM 1572 C C . GLN B 1 66 ? 24.384 38.457 -15.903 1.00 22.10 598 GLN B C 1
ATOM 1573 O O . GLN B 1 66 ? 23.405 39.203 -15.924 1.00 22.17 598 GLN B O 1
ATOM 1579 N N . LEU B 1 67 ? 25.619 38.892 -16.130 1.00 19.37 599 LEU B N 1
ATOM 1580 C CA . LEU B 1 67 ? 25.880 40.296 -16.410 1.00 18.97 599 LEU B CA 1
ATOM 1581 C C . LEU B 1 67 ? 25.288 40.695 -17.763 1.00 19.77 599 LEU B C 1
ATOM 1582 O O . LEU B 1 67 ? 24.760 41.791 -17.919 1.00 21.14 599 LEU B O 1
ATOM 1587 N N . VAL B 1 68 ? 25.376 39.799 -18.740 1.00 22.34 600 VAL B N 1
ATOM 1588 C CA . VAL B 1 68 ? 24.824 40.069 -20.065 1.00 24.15 600 VAL B CA 1
ATOM 1589 C C . VAL B 1 68 ? 23.312 40.255 -19.966 1.00 26.04 600 VAL B C 1
ATOM 1590 O O . VAL B 1 68 ? 22.752 41.202 -20.523 1.00 25.63 600 VAL B O 1
ATOM 1594 N N . GLN B 1 69 ? 22.656 39.346 -19.251 1.00 24.35 601 GLN B N 1
ATOM 1595 C CA . GLN B 1 69 ? 21.211 39.416 -19.069 1.00 27.01 601 GLN B CA 1
ATOM 1596 C C . GLN B 1 69 ? 20.798 40.735 -18.427 1.00 27.54 601 GLN B C 1
ATOM 1597 O O . GLN B 1 69 ? 19.827 41.361 -18.846 1.00 28.59 601 GLN B O 1
ATOM 1603 N N . ALA B 1 70 ? 21.539 41.158 -17.408 1.00 25.44 602 ALA B N 1
ATOM 1604 C CA . ALA B 1 70 ? 21.237 42.405 -16.716 1.00 26.37 602 ALA B CA 1
ATOM 1605 C C . ALA B 1 70 ? 21.380 43.608 -17.643 1.00 28.36 602 ALA B C 1
ATOM 1606 O O . ALA B 1 70 ? 20.573 44.535 -17.598 1.00 29.64 602 ALA B O 1
ATOM 1608 N N . LEU B 1 71 ? 22.412 43.584 -18.480 1.00 27.53 603 LEU B N 1
ATOM 1609 C CA . LEU B 1 71 ? 22.671 44.673 -19.414 1.00 27.46 603 LEU B CA 1
ATOM 1610 C C . LEU B 1 71 ? 21.645 44.736 -20.542 1.00 30.54 603 LEU B C 1
ATOM 1611 O O . LEU B 1 71 ? 21.334 45.817 -21.042 1.00 31.72 603 LEU B O 1
ATOM 1616 N N . GLN B 1 72 ? 21.124 43.581 -20.940 1.00 29.28 604 GLN B N 1
ATOM 1617 C CA . GLN B 1 72 ? 20.120 43.527 -22.000 1.00 32.06 604 GLN B CA 1
ATOM 1618 C C . GLN B 1 72 ? 18.800 44.089 -21.478 1.00 35.70 604 GLN B C 1
ATOM 1619 O O . GLN B 1 72 ? 18.062 44.749 -22.207 1.00 36.18 604 GLN B O 1
ATOM 1625 N N . ALA B 1 73 ? 18.513 43.817 -20.209 1.00 35.26 605 ALA B N 1
ATOM 1626 C CA . ALA B 1 73 ? 17.280 44.276 -19.574 1.00 39.86 605 ALA B CA 1
ATOM 1627 C C . ALA B 1 73 ? 17.306 45.770 -19.270 1.00 42.33 605 ALA B C 1
ATOM 1628 O O . ALA B 1 73 ? 16.321 46.474 -19.494 1.00 46.66 605 ALA B O 1
ATOM 1630 N N . GLU B 1 74 ? 18.433 46.249 -18.755 1.00 42.73 606 GLU B N 1
ATOM 1631 C CA . GLU B 1 74 ? 18.586 47.659 -18.420 1.00 45.13 606 GLU B CA 1
ATOM 1632 C C . GLU B 1 74 ? 19.805 48.235 -19.127 1.00 45.86 606 GLU B C 1
ATOM 1633 O O . GLU B 1 74 ? 20.853 48.436 -18.514 1.00 44.92 606 GLU B O 1
ATOM 1639 N N . PRO B 1 75 ? 19.680 48.513 -20.434 1.00 46.71 607 PRO B N 1
ATOM 1640 C CA . PRO B 1 75 ? 20.789 49.069 -21.213 1.00 49.15 607 PRO B CA 1
ATOM 1641 C C . PRO B 1 75 ? 21.316 50.376 -20.631 1.00 49.59 607 PRO B C 1
ATOM 1642 O O . PRO B 1 75 ? 20.547 51.212 -20.156 1.00 51.10 607 PRO B O 1
ATOM 1646 N N . PRO B 1 76 ? 22.643 50.567 -20.662 1.00 49.13 608 PRO B N 1
ATOM 1647 C CA . PRO B 1 76 ? 23.282 51.776 -20.138 1.00 49.33 608 PRO B CA 1
ATOM 1648 C C . PRO B 1 76 ? 22.886 53.031 -20.912 1.00 48.06 608 PRO B C 1
ATOM 1649 O O . PRO B 1 76 ? 22.329 52.945 -22.007 1.00 46.73 608 PRO B O 1
ATOM 1653 N N . GLY B 1 81 ? 24.420 64.475 -17.924 1.00 55.48 613 GLY B N 1
ATOM 1654 C CA . GLY B 1 81 ? 23.860 63.188 -18.292 1.00 52.39 613 GLY B CA 1
ATOM 1655 C C . GLY B 1 81 ? 23.531 62.336 -17.084 1.00 50.60 613 GLY B C 1
ATOM 1656 O O . GLY B 1 81 ? 23.370 62.850 -15.978 1.00 51.84 613 GLY B O 1
ATOM 1657 N N . HIS B 1 82 ? 23.430 61.027 -17.294 1.00 46.31 614 HIS B N 1
ATOM 1658 C CA . HIS B 1 82 ? 23.117 60.109 -16.208 1.00 44.04 614 HIS B CA 1
ATOM 1659 C C . HIS B 1 82 ? 24.098 58.944 -16.207 1.00 39.91 614 HIS B C 1
ATOM 1660 O O . HIS B 1 82 ? 23.772 57.836 -16.636 1.00 41.08 614 HIS B O 1
ATOM 1667 N N . GLN B 1 83 ? 25.305 59.207 -15.719 1.00 34.68 615 GLN B N 1
ATOM 1668 C CA . GLN B 1 83 ? 26.346 58.191 -15.666 1.00 33.17 615 GLN B CA 1
ATOM 1669 C C . GLN B 1 83 ? 26.011 57.091 -14.669 1.00 29.81 615 GLN B C 1
ATOM 1670 O O . GLN B 1 83 ? 25.507 57.356 -13.574 1.00 26.52 615 GLN B O 1
ATOM 1676 N N . GLN B 1 84 ? 26.291 55.853 -15.063 1.00 27.82 616 GLN B N 1
ATOM 1677 C CA . GLN B 1 84 ? 26.032 54.697 -14.218 1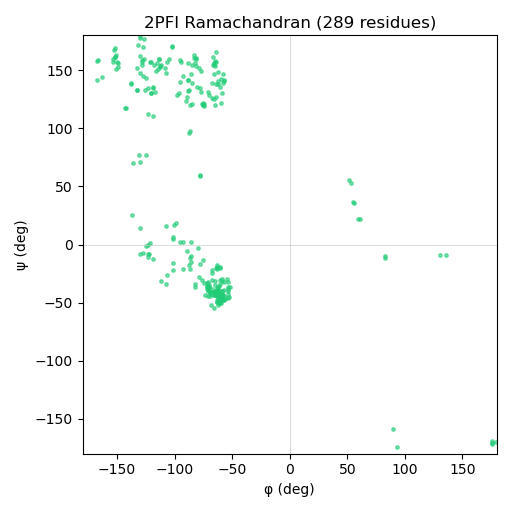.00 26.07 616 GLN B CA 1
ATOM 1678 C C . GLN B 1 84 ? 27.308 53.874 -14.085 1.00 23.11 616 GLN B C 1
ATOM 1679 O O . GLN B 1 84 ? 28.218 53.992 -14.906 1.00 26.28 616 GLN B O 1
ATOM 1685 N N . CYS B 1 85 ? 27.366 53.045 -13.047 1.00 25.98 617 CYS B N 1
ATOM 1686 C CA . CYS B 1 85 ? 28.518 52.180 -12.822 1.00 23.31 617 CYS B CA 1
ATOM 1687 C C . CYS B 1 85 ? 28.023 50.761 -12.539 1.00 22.57 617 CYS B C 1
ATOM 1688 O O . CYS B 1 85 ? 26.822 50.534 -12.391 1.00 23.17 617 CYS B O 1
ATOM 1691 N N . LEU B 1 86 ? 28.947 49.807 -12.472 1.00 19.79 618 LEU B N 1
ATOM 1692 C CA . LEU B 1 86 ? 28.575 48.418 -12.231 1.00 20.75 618 LEU B CA 1
ATOM 1693 C C . LEU B 1 86 ? 27.715 48.224 -10.986 1.00 22.19 618 LEU B C 1
ATOM 1694 O O . LEU B 1 86 ? 26.739 47.473 -11.007 1.00 22.15 618 LEU B O 1
ATOM 1699 N N . GLN B 1 87 ? 28.075 48.904 -9.902 1.00 21.89 619 GLN B N 1
ATOM 1700 C CA . GLN B 1 87 ? 27.330 48.787 -8.654 1.00 25.01 619 GLN B CA 1
ATOM 1701 C C . GLN B 1 87 ? 25.842 49.069 -8.845 1.00 26.46 619 GLN B C 1
ATOM 1702 O O . GLN B 1 87 ? 25.003 48.490 -8.155 1.00 27.88 619 GLN B O 1
ATOM 1708 N N . ASP B 1 88 ? 25.513 49.949 -9.784 1.00 26.18 620 ASP B N 1
ATOM 1709 C CA . ASP B 1 88 ? 24.115 50.275 -10.042 1.00 29.47 620 ASP B CA 1
ATOM 1710 C C . ASP B 1 88 ? 23.377 49.043 -10.558 1.00 29.10 620 ASP B C 1
ATOM 1711 O O . ASP B 1 88 ? 22.232 48.789 -10.181 1.00 28.89 620 ASP B O 1
ATOM 1716 N N . ILE B 1 89 ? 24.041 48.278 -11.419 1.00 28.05 621 ILE B N 1
ATOM 1717 C CA . ILE B 1 89 ? 23.459 47.064 -11.978 1.00 27.49 621 ILE B CA 1
ATOM 1718 C C . ILE B 1 89 ? 23.364 45.963 -10.928 1.00 26.67 621 ILE B C 1
ATOM 1719 O O . ILE B 1 89 ? 22.406 45.190 -10.913 1.00 25.55 621 ILE B O 1
ATOM 1724 N N . LEU B 1 90 ? 24.361 45.886 -10.053 1.00 24.72 622 LEU B N 1
ATOM 1725 C CA . LEU B 1 90 ? 24.351 44.875 -9.005 1.00 26.67 622 LEU B CA 1
ATOM 1726 C C . LEU B 1 90 ? 23.234 45.181 -8.012 1.00 29.20 622 LEU B C 1
ATOM 1727 O O . LEU B 1 90 ? 22.533 44.283 -7.556 1.00 31.33 622 LEU B O 1
ATOM 1732 N N . ALA B 1 91 ? 23.066 46.459 -7.688 1.00 29.08 623 ALA B N 1
ATOM 1733 C CA . ALA B 1 91 ? 22.028 46.873 -6.750 1.00 32.53 623 ALA B CA 1
ATOM 1734 C C . ALA B 1 91 ? 20.648 46.638 -7.350 1.00 32.63 623 ALA B C 1
ATOM 1735 O O . ALA B 1 91 ? 19.662 46.476 -6.631 1.00 37.26 623 ALA B O 1
ATOM 1737 N N . ARG B 1 92 ? 20.589 46.609 -8.675 1.00 32.54 624 ARG B N 1
ATOM 1738 C CA . ARG B 1 92 ? 19.339 46.417 -9.394 1.00 35.26 624 ARG B CA 1
ATOM 1739 C C . ARG B 1 92 ? 18.894 44.956 -9.399 1.00 34.90 624 ARG B C 1
ATOM 1740 O O . ARG B 1 92 ? 17.738 44.655 -9.693 1.00 35.52 624 ARG B O 1
ATOM 1748 N N . GLY B 1 93 ? 19.808 44.046 -9.079 1.00 33.15 625 GLY B N 1
ATOM 1749 C CA . GLY B 1 93 ? 19.439 42.644 -9.049 1.00 32.15 625 GLY B CA 1
ATOM 1750 C C . GLY B 1 93 ? 20.392 41.652 -9.689 1.00 32.54 625 GLY B C 1
ATOM 1751 O O . GLY B 1 93 ? 20.198 40.444 -9.541 1.00 30.45 625 GLY B O 1
ATOM 1752 N N . CYS B 1 94 ? 21.416 42.127 -10.393 1.00 26.09 626 CYS B N 1
ATOM 1753 C CA . CYS B 1 94 ? 22.352 41.197 -11.028 1.00 24.74 626 CYS B CA 1
ATOM 1754 C C . CYS B 1 94 ? 23.026 40.306 -9.994 1.00 25.84 626 CYS B C 1
ATOM 1755 O O . CYS B 1 94 ? 23.693 40.791 -9.077 1.00 25.25 626 CYS B O 1
ATOM 1758 N N . PRO B 1 95 ? 22.864 38.983 -10.139 1.00 24.46 627 PRO B N 1
ATOM 1759 C CA . PRO B 1 95 ? 23.443 37.995 -9.229 1.00 26.54 627 PRO B CA 1
ATOM 1760 C C . PRO B 1 95 ? 24.965 38.020 -9.212 1.00 28.30 627 PRO B C 1
ATOM 1761 O O . PRO B 1 95 ? 25.602 38.198 -10.251 1.00 27.67 627 PRO B O 1
ATOM 1765 N N . THR B 1 96 ? 25.537 37.853 -8.025 1.00 25.51 628 THR B N 1
ATOM 1766 C CA . THR B 1 96 ? 26.986 37.798 -7.869 1.00 26.88 628 THR B CA 1
ATOM 1767 C C . THR B 1 96 ? 27.279 36.537 -7.069 1.00 26.02 628 THR B C 1
ATOM 1768 O O . THR B 1 96 ? 26.403 36.015 -6.375 1.00 26.56 628 THR B O 1
ATOM 1772 N N . GLU B 1 97 ? 28.507 36.046 -7.163 1.00 20.03 629 GLU B N 1
ATOM 1773 C CA . GLU B 1 97 ? 28.879 34.832 -6.457 1.00 17.35 629 GLU B CA 1
ATOM 1774 C C . GLU B 1 97 ? 29.956 35.124 -5.430 1.00 20.19 629 GLU B C 1
ATOM 1775 O O . GLU B 1 97 ? 30.772 36.019 -5.609 1.00 18.18 629 GLU B O 1
ATOM 1781 N N . PRO B 1 98 ? 29.967 34.368 -4.330 1.00 20.99 630 PRO B N 1
ATOM 1782 C CA . PRO B 1 98 ? 30.990 34.616 -3.318 1.00 20.69 630 PRO B CA 1
ATOM 1783 C C . PRO B 1 98 ? 32.305 33.931 -3.682 1.00 19.25 630 PRO B C 1
ATOM 1784 O O . PRO B 1 98 ? 32.335 32.974 -4.456 1.00 20.05 630 PRO B O 1
ATOM 1788 N N . VAL B 1 99 ? 33.398 34.449 -3.141 1.00 19.56 631 VAL B N 1
ATOM 1789 C CA . VAL B 1 99 ? 34.699 33.841 -3.357 1.00 17.87 631 VAL B CA 1
ATOM 1790 C C . VAL B 1 99 ? 34.794 32.846 -2.205 1.00 17.62 631 VAL B C 1
ATOM 1791 O O . VAL B 1 99 ? 34.595 33.223 -1.048 1.00 18.13 631 VAL B O 1
ATOM 1795 N N . THR B 1 100 ? 35.070 31.581 -2.517 1.00 15.77 632 THR B N 1
ATOM 1796 C CA . THR B 1 100 ? 35.173 30.550 -1.487 1.00 15.83 632 THR B CA 1
ATOM 1797 C C . THR B 1 100 ? 36.526 29.841 -1.490 1.00 15.65 632 THR B C 1
ATOM 1798 O O . THR B 1 100 ? 36.820 29.047 -0.593 1.00 15.62 632 THR B O 1
ATOM 1802 N N . LEU B 1 101 ? 37.339 30.132 -2.501 1.00 15.15 633 LEU B N 1
ATOM 1803 C CA . LEU B 1 101 ? 38.673 29.546 -2.632 1.00 16.63 633 LEU B CA 1
ATOM 1804 C C . LEU B 1 101 ? 39.456 30.293 -3.704 1.00 15.13 633 LEU B C 1
ATOM 1805 O O . LEU B 1 101 ? 38.899 30.692 -4.722 1.00 16.50 633 LEU B O 1
ATOM 1810 N N . THR B 1 102 ? 40.747 30.497 -3.457 1.00 16.25 634 THR B N 1
ATOM 1811 C CA . THR B 1 102 ? 41.621 31.157 -4.420 1.00 14.10 634 THR B CA 1
ATOM 1812 C C . THR B 1 102 ? 43.027 30.643 -4.203 1.00 17.31 634 THR B C 1
ATOM 1813 O O . THR B 1 102 ? 43.310 29.954 -3.221 1.00 18.54 634 THR B O 1
ATOM 1817 N N . LEU B 1 103 ? 43.894 30.971 -5.151 1.00 16.07 635 LEU B N 1
ATOM 1818 C CA . LEU B 1 103 ? 45.312 30.660 -5.053 1.00 16.23 635 LEU B CA 1
ATOM 1819 C C . LEU B 1 103 ? 45.921 32.004 -4.660 1.00 14.33 635 LEU B C 1
ATOM 1820 O O . LEU B 1 103 ? 45.235 33.036 -4.680 1.00 15.77 635 LEU B O 1
ATOM 1825 N N . PHE B 1 104 ? 47.201 31.990 -4.299 1.00 15.87 636 PHE B N 1
ATOM 1826 C CA . PHE B 1 104 ? 47.908 33.210 -3.929 1.00 16.63 636 PHE B CA 1
ATOM 1827 C C . PHE B 1 104 ? 49.185 33.260 -4.743 1.00 14.20 636 PHE B C 1
ATOM 1828 O O . PHE B 1 104 ? 49.686 32.223 -5.167 1.00 15.69 636 PHE B O 1
ATOM 1836 N N . SER B 1 105 ? 49.705 34.463 -4.974 1.00 15.31 637 SER B N 1
ATOM 1837 C CA . SER B 1 105 ? 50.925 34.602 -5.762 1.00 16.98 637 SER B CA 1
ATOM 1838 C C . SER B 1 105 ? 52.056 33.708 -5.269 1.00 16.56 637 SER B C 1
ATOM 1839 O O . SER B 1 105 ? 52.812 33.162 -6.074 1.00 16.65 637 SER B O 1
ATOM 1842 N N . GLU B 1 106 ? 52.162 33.540 -3.953 1.00 15.98 638 GLU B N 1
ATOM 1843 C CA . GLU B 1 106 ? 53.238 32.724 -3.401 1.00 18.43 638 GLU B CA 1
ATOM 1844 C C . GLU B 1 106 ? 52.921 31.249 -3.163 1.00 17.96 638 GLU B C 1
ATOM 1845 O O . GLU B 1 106 ? 53.758 30.502 -2.655 1.00 19.79 638 GLU B O 1
ATOM 1851 N N . THR B 1 107 ? 51.711 30.827 -3.522 1.00 17.97 639 THR B N 1
ATOM 1852 C CA . THR B 1 107 ? 51.340 29.424 -3.393 1.00 16.62 639 THR B CA 1
ATOM 1853 C C . THR B 1 107 ? 52.306 28.679 -4.318 1.00 16.90 639 THR B C 1
ATOM 1854 O O . THR B 1 107 ? 52.575 29.137 -5.427 1.00 18.01 639 THR B O 1
ATOM 1858 N N . THR B 1 108 ? 52.833 27.542 -3.878 1.00 17.50 640 THR B N 1
ATOM 1859 C CA . THR B 1 108 ? 53.782 26.816 -4.718 1.00 17.83 640 THR B CA 1
ATOM 1860 C C . THR B 1 108 ? 53.091 25.968 -5.767 1.00 16.82 640 THR B C 1
ATOM 1861 O O . THR B 1 108 ? 51.910 25.645 -5.637 1.00 19.03 640 THR B O 1
ATOM 1865 N N . LEU B 1 109 ? 53.834 25.624 -6.815 1.00 19.15 641 LEU B N 1
ATOM 1866 C CA . LEU B 1 109 ? 53.304 24.780 -7.877 1.00 17.67 641 LEU B CA 1
ATOM 1867 C C . LEU B 1 109 ? 52.859 23.458 -7.256 1.00 20.30 641 LEU B C 1
ATOM 1868 O O . LEU B 1 109 ? 51.818 22.905 -7.616 1.00 20.95 641 LEU B O 1
ATOM 1873 N N . HIS B 1 110 ? 53.652 22.954 -6.314 1.00 20.22 642 HIS B N 1
ATOM 1874 C CA . HIS B 1 110 ? 53.317 21.704 -5.646 1.00 22.60 642 HIS B CA 1
ATOM 1875 C C . HIS B 1 110 ? 51.963 21.827 -4.943 1.00 22.42 642 HIS B C 1
ATOM 1876 O O . HIS B 1 110 ? 51.099 20.964 -5.087 1.00 20.81 642 HIS B O 1
ATOM 1883 N N . GLN B 1 111 ? 51.770 22.910 -4.197 1.00 20.90 643 GLN B N 1
ATOM 1884 C CA . GLN B 1 111 ? 50.513 23.117 -3.490 1.00 20.70 643 GLN B CA 1
ATOM 1885 C C . GLN B 1 111 ? 49.343 23.290 -4.455 1.00 19.78 643 GLN B C 1
ATOM 1886 O O . GLN B 1 111 ? 48.268 22.723 -4.243 1.00 21.51 643 GLN B O 1
ATOM 1892 N N . ALA B 1 112 ? 49.558 24.071 -5.510 1.00 18.94 644 ALA B N 1
ATOM 1893 C CA . ALA B 1 112 ? 48.509 24.332 -6.495 1.00 17.44 644 ALA B CA 1
ATOM 1894 C C . ALA B 1 112 ? 48.063 23.075 -7.229 1.00 19.56 644 ALA B C 1
ATOM 1895 O O . ALA B 1 112 ? 46.865 22.848 -7.404 1.00 18.69 644 ALA B O 1
ATOM 1897 N N . GLN B 1 113 ? 49.019 22.253 -7.655 1.00 19.00 645 GLN B N 1
ATOM 1898 C CA . GLN B 1 113 ? 48.676 21.031 -8.374 1.00 21.21 645 GLN B CA 1
ATOM 1899 C C . GLN B 1 113 ? 47.903 20.079 -7.469 1.00 22.17 645 GLN B C 1
ATOM 1900 O O . GLN B 1 113 ? 46.919 19.472 -7.889 1.00 22.44 645 GLN B O 1
ATOM 1906 N N . ASN B 1 114 ? 48.336 19.961 -6.218 1.00 21.90 646 ASN B N 1
ATOM 1907 C CA . ASN B 1 114 ? 47.670 19.076 -5.272 1.00 22.92 646 ASN B CA 1
ATOM 1908 C C . ASN B 1 114 ? 46.254 19.572 -4.987 1.00 22.01 646 ASN B C 1
ATOM 1909 O O . ASN B 1 114 ? 45.312 18.780 -4.887 1.00 23.73 646 ASN B O 1
ATOM 1914 N N . LEU B 1 115 ? 46.104 20.887 -4.868 1.00 21.45 647 LEU B N 1
ATOM 1915 C CA . LEU B 1 115 ? 44.801 21.483 -4.600 1.00 20.79 647 LEU B CA 1
ATOM 1916 C C . LEU B 1 115 ? 43.827 21.214 -5.750 1.00 20.04 647 LEU B C 1
ATOM 1917 O O . LEU B 1 115 ? 42.688 20.798 -5.525 1.00 22.36 647 LEU B O 1
ATOM 1922 N N . PHE B 1 116 ? 44.276 21.456 -6.979 1.00 18.29 648 PHE B N 1
ATOM 1923 C CA . PHE B 1 116 ? 43.435 21.240 -8.155 1.00 18.02 648 PHE B CA 1
ATOM 1924 C C . PHE B 1 116 ? 43.061 19.775 -8.339 1.00 20.66 648 PHE B C 1
ATOM 1925 O O . PHE B 1 116 ? 41.919 19.455 -8.660 1.00 21.73 648 PHE B O 1
ATOM 1933 N N . LYS B 1 117 ? 44.031 18.891 -8.147 1.00 20.93 649 LYS B N 1
ATOM 1934 C CA . LYS B 1 117 ? 43.790 17.464 -8.299 1.00 22.12 649 LYS B CA 1
ATOM 1935 C C . LYS B 1 117 ? 42.818 16.919 -7.256 1.00 23.44 649 LYS B C 1
ATOM 1936 O O . LYS B 1 117 ? 41.803 16.313 -7.609 1.00 26.76 649 LYS B O 1
ATOM 1942 N N . LEU B 1 118 ? 43.123 17.140 -5.980 1.00 21.88 650 LEU B N 1
ATOM 1943 C CA . LEU B 1 118 ? 42.290 16.636 -4.889 1.00 23.07 650 LEU B CA 1
ATOM 1944 C C . LEU B 1 118 ? 40.880 17.212 -4.808 1.00 25.85 650 LEU B C 1
ATOM 1945 O O . LEU B 1 118 ? 39.940 16.502 -4.438 1.00 24.40 650 LEU B O 1
ATOM 1950 N N . LEU B 1 119 ? 40.721 18.487 -5.146 1.00 22.94 651 LEU B N 1
ATOM 1951 C CA . LEU B 1 119 ? 39.398 19.104 -5.101 1.00 26.21 651 LEU B CA 1
ATOM 1952 C C . LEU B 1 119 ? 38.702 19.078 -6.456 1.00 26.94 651 LEU B C 1
ATOM 1953 O O . LEU B 1 119 ? 37.597 19.600 -6.603 1.00 28.15 651 LEU B O 1
ATOM 1958 N N . ASN B 1 120 ? 39.356 18.470 -7.441 1.00 25.92 652 ASN B N 1
ATOM 1959 C CA . ASN B 1 120 ? 38.811 18.365 -8.791 1.00 28.82 652 ASN B CA 1
ATOM 1960 C C . ASN B 1 120 ? 38.405 19.732 -9.338 1.00 26.05 652 ASN B C 1
ATOM 1961 O O . ASN B 1 120 ? 37.279 19.922 -9.795 1.00 27.70 652 ASN B O 1
ATOM 1966 N N . LEU B 1 121 ? 39.336 20.678 -9.299 1.00 23.83 653 LEU B N 1
ATOM 1967 C CA . LEU B 1 121 ? 39.084 22.033 -9.781 1.00 24.01 653 LEU B CA 1
ATOM 1968 C C . LEU B 1 121 ? 39.523 22.213 -11.230 1.00 22.50 653 LEU B C 1
ATOM 1969 O O . LEU B 1 121 ? 40.382 21.482 -11.728 1.00 26.35 653 LEU B O 1
ATOM 1974 N N . GLN B 1 122 ? 38.929 23.198 -11.898 1.00 22.69 654 GLN B N 1
ATOM 1975 C CA . GLN B 1 122 ? 39.260 23.509 -13.281 1.00 23.50 654 GLN B CA 1
ATOM 1976 C C . GLN B 1 122 ? 40.058 24.810 -13.334 1.00 22.44 654 GLN B C 1
ATOM 1977 O O . GLN B 1 122 ? 40.944 24.976 -14.172 1.00 23.48 654 GLN B O 1
ATOM 1983 N N . SER B 1 123 ? 39.740 25.732 -12.431 1.00 22.21 655 SER B N 1
ATOM 1984 C CA . SER B 1 123 ? 40.439 27.010 -12.394 1.00 20.47 655 SER B CA 1
ATOM 1985 C C . SER B 1 123 ? 40.156 27.773 -11.112 1.00 19.33 655 SER B C 1
ATOM 1986 O O . SER B 1 123 ? 39.161 27.527 -10.429 1.00 22.00 655 SER B O 1
ATOM 1989 N N . LEU B 1 124 ? 41.050 28.699 -10.785 1.00 17.79 656 LEU B N 1
ATOM 1990 C CA . LEU B 1 124 ? 40.892 29.540 -9.608 1.00 16.70 656 LEU B CA 1
ATOM 1991 C C . LEU B 1 124 ? 41.546 30.875 -9.889 1.00 16.48 656 LEU B C 1
ATOM 1992 O O . LEU B 1 124 ? 42.472 30.962 -10.704 1.00 17.13 656 LEU B O 1
ATOM 1997 N N . PHE B 1 125 ? 41.053 31.918 -9.229 1.00 14.01 657 PHE B N 1
ATOM 1998 C CA . PHE B 1 125 ? 41.653 33.233 -9.362 1.00 14.92 657 PHE B CA 1
ATOM 1999 C C . PHE B 1 125 ? 42.831 33.266 -8.394 1.00 15.94 657 PHE B C 1
ATOM 2000 O O . PHE B 1 125 ? 42.923 32.445 -7.469 1.00 17.50 657 PHE B O 1
ATOM 2008 N N . VAL B 1 126 ? 43.745 34.196 -8.634 1.00 14.81 658 VAL B N 1
ATOM 2009 C CA . VAL B 1 126 ? 44.916 34.359 -7.786 1.00 15.72 658 VAL B CA 1
ATOM 2010 C C . VAL B 1 126 ? 44.906 35.751 -7.167 1.00 15.43 658 VAL B C 1
ATOM 2011 O O . VAL B 1 126 ? 44.636 36.740 -7.852 1.00 16.68 658 VAL B O 1
ATOM 2015 N N . THR B 1 127 ? 45.199 35.833 -5.872 1.00 15.54 659 THR B N 1
ATOM 2016 C CA . THR B 1 127 ? 45.271 37.134 -5.220 1.00 15.60 659 THR B CA 1
ATOM 2017 C C . THR B 1 127 ? 46.651 37.353 -4.614 1.00 16.43 659 THR B C 1
ATOM 2018 O O . THR B 1 127 ? 47.395 36.404 -4.352 1.00 17.37 659 THR B O 1
ATOM 2022 N N . SER B 1 128 ? 46.984 38.623 -4.430 1.00 16.76 660 SER B N 1
ATOM 2023 C CA . SER B 1 128 ? 48.246 39.040 -3.826 1.00 18.00 660 SER B CA 1
ATOM 2024 C C . SER B 1 128 ? 47.891 40.261 -2.995 1.00 18.45 660 SER B C 1
ATOM 2025 O O . SER B 1 128 ? 47.455 41.278 -3.533 1.00 18.28 660 SER B O 1
ATOM 2028 N N . ARG B 1 129 ? 48.079 40.162 -1.684 1.00 20.29 661 ARG B N 1
ATOM 2029 C CA . ARG B 1 129 ? 47.742 41.257 -0.788 1.00 24.05 661 ARG B CA 1
ATOM 2030 C C . ARG B 1 129 ? 46.279 41.647 -0.983 1.00 22.13 661 ARG B C 1
ATOM 2031 O O . ARG B 1 129 ? 45.917 42.821 -0.916 1.00 23.72 661 ARG B O 1
ATOM 2039 N N . GLY B 1 130 ? 45.447 40.640 -1.240 1.00 19.66 662 GLY B N 1
ATOM 2040 C CA . GLY B 1 130 ? 44.025 40.868 -1.421 1.00 20.18 662 GLY B CA 1
ATOM 2041 C C . GLY B 1 130 ? 43.580 41.309 -2.802 1.00 19.22 662 GLY B C 1
ATOM 2042 O O . GLY B 1 130 ? 42.379 41.321 -3.078 1.00 19.24 662 GLY B O 1
ATOM 2043 N N . ARG B 1 131 ? 44.528 41.679 -3.660 1.00 18.35 663 ARG B N 1
ATOM 2044 C CA . ARG B 1 131 ? 44.208 42.131 -5.0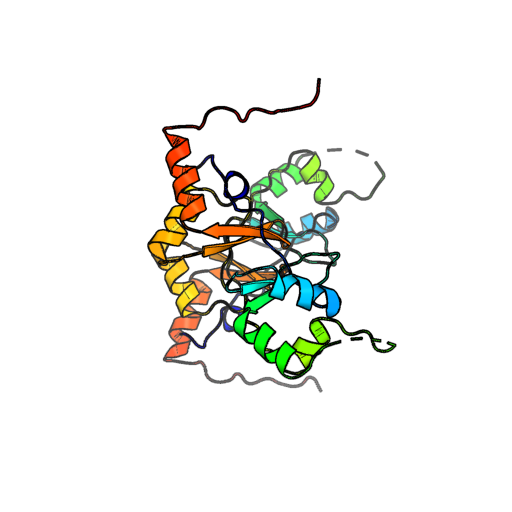17 1.00 18.45 663 ARG B CA 1
ATOM 2045 C C . ARG B 1 131 ? 44.143 40.983 -6.022 1.00 18.11 663 ARG B C 1
ATOM 2046 O O . ARG B 1 131 ? 44.946 40.051 -5.966 1.00 17.73 663 ARG B O 1
ATOM 2054 N N . ALA B 1 132 ? 43.189 41.058 -6.947 1.00 17.34 664 ALA B N 1
ATOM 2055 C CA . ALA B 1 132 ? 43.058 40.036 -7.985 1.00 19.54 664 ALA B CA 1
ATOM 2056 C C . ALA B 1 132 ? 44.200 40.294 -8.963 1.00 20.37 664 ALA B C 1
ATOM 2057 O O . ALA B 1 132 ? 44.280 41.377 -9.539 1.00 23.12 664 ALA B O 1
ATOM 2059 N N . VAL B 1 133 ? 45.077 39.311 -9.155 1.00 17.33 665 VAL B N 1
ATOM 2060 C CA . VAL B 1 133 ? 46.218 39.497 -10.048 1.00 19.09 665 VAL B CA 1
ATOM 2061 C C . VAL B 1 133 ? 46.350 38.498 -11.196 1.00 19.04 665 VAL B C 1
ATOM 2062 O O . VAL B 1 133 ? 47.160 38.696 -12.098 1.00 20.87 665 VAL B O 1
ATOM 2066 N N . GLY B 1 134 ? 45.566 37.427 -11.171 1.00 17.94 666 GLY B N 1
ATOM 2067 C CA . GLY B 1 134 ? 45.654 36.461 -12.248 1.00 16.55 666 GLY B CA 1
ATOM 2068 C C . GLY B 1 134 ? 44.710 35.296 -12.055 1.00 17.41 666 GLY B C 1
ATOM 2069 O O . GLY B 1 134 ? 43.828 35.324 -11.193 1.00 16.10 666 GLY B O 1
ATOM 2070 N N . CYS B 1 135 ? 44.886 34.274 -12.880 1.00 18.21 667 CYS B N 1
ATOM 2071 C CA . CYS B 1 135 ? 44.073 33.079 -12.769 1.00 19.28 667 CYS B CA 1
ATOM 2072 C C . CYS B 1 135 ? 44.901 31.902 -13.235 1.00 19.02 667 CYS B C 1
ATOM 2073 O O . CYS B 1 135 ? 45.869 32.057 -13.986 1.00 18.42 667 CYS B O 1
ATOM 2076 N N . VAL B 1 136 ? 44.523 30.724 -12.768 1.00 15.93 668 VAL B N 1
ATOM 2077 C CA . VAL B 1 136 ? 45.214 29.501 -13.135 1.00 16.97 668 VAL B CA 1
ATOM 2078 C C . VAL B 1 136 ? 44.220 28.422 -13.535 1.00 18.62 668 VAL B C 1
ATOM 2079 O O . VAL B 1 136 ? 43.220 28.211 -12.855 1.00 19.94 668 VAL B O 1
ATOM 2083 N N . SER B 1 137 ? 44.493 27.762 -14.657 1.00 19.70 669 SER B N 1
ATOM 2084 C CA . SER B 1 137 ? 43.669 26.652 -15.124 1.00 18.88 669 SER B CA 1
ATOM 2085 C C . SER B 1 137 ? 44.675 25.547 -15.419 1.00 21.69 669 SER B C 1
ATOM 2086 O O . SER B 1 137 ? 45.879 25.755 -15.268 1.00 20.82 669 SER B O 1
ATOM 2089 N N . TRP B 1 138 ? 44.208 24.374 -15.828 1.00 21.24 670 TRP B N 1
ATOM 2090 C CA . TRP B 1 138 ? 45.147 23.301 -16.125 1.00 22.68 670 TRP B CA 1
ATOM 2091 C C . TRP B 1 138 ? 46.077 23.628 -17.283 1.00 24.31 670 TRP B C 1
ATOM 2092 O O . TRP B 1 138 ? 47.149 23.031 -17.408 1.00 24.75 670 TRP B O 1
ATOM 2103 N N . VAL B 1 139 ? 45.682 24.578 -18.124 1.00 22.48 671 VAL B N 1
ATOM 2104 C CA . VAL B 1 139 ? 46.523 24.971 -19.246 1.00 25.32 671 VAL B CA 1
ATOM 2105 C C . VAL B 1 139 ? 47.831 25.552 -18.708 1.00 26.51 671 VAL B C 1
ATOM 2106 O O . VAL B 1 139 ? 48.919 25.158 -19.130 1.00 25.62 671 VAL B O 1
ATOM 2110 N N . GLU B 1 140 ? 47.716 26.483 -17.765 1.00 25.08 672 GLU B N 1
ATOM 2111 C CA . GLU B 1 140 ? 48.888 27.112 -17.163 1.00 26.37 672 GLU B CA 1
ATOM 2112 C C . GLU B 1 140 ? 49.656 26.132 -16.280 1.00 25.29 672 GLU B C 1
ATOM 2113 O O . GLU B 1 140 ? 50.889 26.122 -16.269 1.00 26.71 672 GLU B O 1
ATOM 2119 N N . MET B 1 141 ? 48.923 25.314 -15.532 1.00 24.02 673 MET B N 1
ATOM 2120 C CA . MET B 1 141 ? 49.536 24.338 -14.638 1.00 24.90 673 MET B CA 1
ATOM 2121 C C . MET B 1 141 ? 50.407 23.363 -15.436 1.00 25.79 673 MET B C 1
ATOM 2122 O O . MET B 1 141 ? 51.569 23.131 -15.096 1.00 24.88 673 MET B O 1
ATOM 2127 N N . LYS B 1 142 ? 49.845 22.801 -16.503 1.00 26.59 674 LYS B N 1
ATOM 2128 C CA . LYS B 1 142 ? 50.577 21.848 -17.337 1.00 26.56 674 LYS B CA 1
ATOM 2129 C C . LYS B 1 142 ? 51.834 22.438 -17.968 1.00 25.92 674 LYS B C 1
ATOM 2130 O O . LYS B 1 142 ? 52.834 21.740 -18.143 1.00 28.42 674 LYS B O 1
ATOM 2136 N N . LYS B 1 143 ? 51.783 23.722 -18.306 1.00 24.93 675 LYS B N 1
ATOM 2137 C CA . LYS B 1 143 ? 52.924 24.397 -18.910 1.00 27.68 675 LYS B CA 1
ATOM 2138 C C . LYS B 1 143 ? 54.041 24.537 -17.880 1.00 28.37 675 LYS B C 1
ATOM 2139 O O . LYS B 1 143 ? 55.211 24.322 -18.191 1.00 28.30 675 LYS B O 1
ATOM 2145 N N . ALA B 1 144 ? 53.670 24.888 -16.651 1.00 26.61 676 ALA B N 1
ATOM 2146 C CA . ALA B 1 144 ? 54.640 25.049 -15.572 1.00 28.87 676 ALA B CA 1
ATOM 2147 C C . ALA B 1 144 ? 55.307 23.721 -15.233 1.00 29.86 676 ALA B C 1
ATOM 2148 O O . ALA B 1 144 ? 56.521 23.659 -15.020 1.00 28.78 676 ALA B O 1
ATOM 2150 N N . ILE B 1 145 ? 54.506 22.662 -15.175 1.00 28.34 677 ILE B N 1
ATOM 2151 C CA . ILE B 1 145 ? 55.016 21.334 -14.863 1.00 29.50 677 ILE B CA 1
ATOM 2152 C C . ILE B 1 145 ? 55.961 20.865 -15.966 1.00 32.05 677 ILE B C 1
ATOM 2153 O O . ILE B 1 145 ? 57.012 20.283 -15.694 1.00 32.34 677 ILE B O 1
ATOM 2158 N N . SER B 1 146 ? 55.590 21.131 -17.213 1.00 31.13 678 SER B N 1
ATOM 2159 C CA . SER B 1 146 ? 56.421 20.740 -18.344 1.00 34.59 678 SER B CA 1
ATOM 2160 C C . SER B 1 146 ? 57.767 21.466 -18.306 1.00 35.54 678 SER B C 1
ATOM 2161 O O . SER B 1 146 ? 58.810 20.871 -18.587 1.00 35.10 678 SER B O 1
ATOM 2164 N N . ASN B 1 147 ? 57.743 22.748 -17.950 1.00 34.07 679 ASN B N 1
ATOM 2165 C CA . ASN B 1 147 ? 58.969 23.540 -17.884 1.00 36.94 679 ASN B CA 1
ATOM 2166 C C . ASN B 1 147 ? 59.947 23.026 -16.834 1.00 35.61 679 ASN B C 1
ATOM 2167 O O . ASN B 1 147 ? 61.131 23.358 -16.868 1.00 37.98 679 ASN B O 1
ATOM 2172 N N . LEU B 1 148 ? 59.453 22.219 -15.901 1.00 36.68 680 LEU B N 1
ATOM 2173 C CA . LEU B 1 148 ? 60.303 21.668 -14.850 1.00 37.86 680 LEU B CA 1
ATOM 2174 C C . LEU B 1 148 ? 61.390 20.767 -15.420 1.00 40.49 680 LEU B C 1
ATOM 2175 O O . LEU B 1 148 ? 62.527 20.781 -14.950 1.00 41.05 680 LEU B O 1
ATOM 2180 N N . THR B 1 149 ? 61.035 19.982 -16.432 1.00 38.98 681 THR B N 1
ATOM 2181 C CA . THR B 1 149 ? 61.986 19.068 -17.053 1.00 42.52 681 THR B CA 1
ATOM 2182 C C . THR B 1 149 ? 62.441 19.547 -18.427 1.00 43.27 681 THR B C 1
ATOM 2183 O O . THR B 1 149 ? 63.536 19.206 -18.876 1.00 43.45 681 THR B O 1
ATOM 2187 N N . ASN B 1 150 ? 61.602 20.336 -19.092 1.00 42.72 682 ASN B N 1
ATOM 2188 C CA . ASN B 1 150 ? 61.933 20.865 -20.413 1.00 42.91 682 ASN B CA 1
ATOM 2189 C C . ASN B 1 150 ? 61.720 22.375 -20.495 1.00 42.36 682 ASN B C 1
ATOM 2190 O O . ASN B 1 150 ? 60.799 22.848 -21.161 1.00 40.20 682 ASN B O 1
ATOM 2195 N N . PRO B 1 151 ? 62.579 23.154 -19.822 1.00 42.22 683 PRO B N 1
ATOM 2196 C CA . PRO B 1 151 ? 62.447 24.613 -19.847 1.00 42.40 683 PRO B CA 1
ATOM 2197 C C . PRO B 1 151 ? 62.531 25.165 -21.268 1.00 43.02 683 PRO B C 1
ATOM 2198 O O . PRO B 1 151 ? 63.446 24.835 -22.021 1.00 41.22 683 PRO B O 1
ATOM 2202 N N . PRO B 1 152 ? 61.567 26.015 -21.652 1.00 43.82 684 PRO B N 1
ATOM 2203 C CA . PRO B 1 152 ? 61.553 26.600 -22.994 1.00 44.52 684 PRO B CA 1
ATOM 2204 C C . PRO B 1 152 ? 62.742 27.523 -23.245 1.00 44.00 684 PRO B C 1
ATOM 2205 O O . PRO B 1 152 ? 63.309 28.089 -22.311 1.00 42.97 684 PRO B O 1
ATOM 2209 N N . ALA B 1 153 ? 63.118 27.664 -24.511 1.00 42.99 685 ALA B N 1
ATOM 2210 C CA . ALA B 1 153 ? 64.233 28.524 -24.878 1.00 43.22 685 ALA B CA 1
ATOM 2211 C C . ALA B 1 153 ? 63.861 29.974 -24.585 1.00 41.21 685 ALA B C 1
ATOM 2212 O O . ALA B 1 153 ? 62.682 30.328 -24.562 1.00 41.75 685 ALA B O 1
ATOM 2214 N N . PRO B 1 154 ? 64.863 30.834 -24.349 1.00 40.21 686 PRO B N 1
ATOM 2215 C CA . PRO B 1 154 ? 64.581 32.242 -24.062 1.00 38.37 686 PRO B CA 1
ATOM 2216 C C . PRO B 1 154 ? 63.834 32.916 -25.208 1.00 36.78 686 PRO B C 1
ATOM 2217 O O . PRO B 1 154 ? 64.097 32.640 -26.379 1.00 36.10 686 PRO B O 1
ATOM 2221 N N . LYS B 1 155 ? 62.895 33.793 -24.865 1.00 35.81 687 LYS B N 1
ATOM 2222 C CA . LYS B 1 155 ? 62.109 34.500 -25.869 1.00 35.49 687 LYS B CA 1
ATOM 2223 C C . LYS B 1 155 ? 63.020 35.425 -26.664 1.00 33.60 687 LYS B C 1
ATOM 2224 O O . LYS B 1 155 ? 63.994 35.959 -26.138 1.00 30.12 687 LYS B O 1
ATOM 2230 N N . GLU B 1 156 ? 62.704 35.607 -27.939 1.00 30.62 688 GLU B N 1
ATOM 2231 C CA . GLU B 1 156 ? 63.498 36.471 -28.798 1.00 32.71 688 GLU B CA 1
ATOM 2232 C C . GLU B 1 156 ? 62.680 37.693 -29.186 1.00 30.02 688 GLU B C 1
ATOM 2233 O O . GLU B 1 156 ? 61.450 37.640 -29.228 1.00 30.61 688 GLU B O 1
ATOM 2239 N N . PHE B 1 157 ? 63.365 38.796 -29.462 1.00 30.87 689 PHE B N 1
ATOM 2240 C CA . PHE B 1 157 ? 62.686 40.024 -29.850 1.00 31.82 689 PHE B CA 1
ATOM 2241 C C . PHE B 1 157 ? 62.971 40.390 -31.301 1.00 31.85 689 PHE B C 1
ATOM 2242 O O . PHE B 1 157 ? 64.001 40.019 -31.859 1.00 34.48 689 PHE B O 1
ATOM 2250 N N . LEU B 1 158 ? 62.034 41.110 -31.903 1.00 32.45 690 LEU B N 1
ATOM 2251 C CA . LEU B 1 158 ? 62.173 41.595 -33.269 1.00 33.36 690 LEU B CA 1
ATOM 2252 C C . LEU B 1 158 ? 61.943 43.096 -33.187 1.00 33.72 690 LEU B C 1
ATOM 2253 O O . LEU B 1 158 ? 60.995 43.544 -32.543 1.00 33.44 690 LEU B O 1
ATOM 2258 N N . GLU B 1 159 ? 62.814 43.870 -33.821 1.00 37.56 691 GLU B N 1
ATOM 2259 C CA . GLU B 1 159 ? 62.689 45.321 -33.796 1.00 42.84 691 GLU B CA 1
ATOM 2260 C C . GLU B 1 159 ? 63.273 45.950 -35.055 1.00 43.10 691 GLU B C 1
ATOM 2261 O O . GLU B 1 159 ? 64.027 45.312 -35.788 1.00 45.98 691 GLU B O 1
ATOM 2267 N N . VAL B 1 160 ? 62.914 47.205 -35.302 1.00 43.85 692 VAL B N 1
ATOM 2268 C CA . VAL B 1 160 ? 63.411 47.923 -36.466 1.00 45.77 692 VAL B CA 1
ATOM 2269 C C . VAL B 1 160 ? 64.731 48.586 -36.103 1.00 47.50 692 VAL B C 1
ATOM 2270 O O . VAL B 1 160 ? 64.754 49.676 -35.533 1.00 46.90 692 VAL B O 1
ATOM 2274 N N . LEU B 1 161 ? 65.828 47.912 -36.432 1.00 50.16 693 LEU B N 1
ATOM 2275 C CA . LEU B 1 161 ? 67.163 48.413 -36.138 1.00 52.67 693 LEU B CA 1
ATOM 2276 C C . LEU B 1 161 ? 67.498 49.644 -36.974 1.00 54.80 693 LEU B C 1
ATOM 2277 O O . LEU B 1 161 ? 68.477 49.586 -37.749 1.00 56.44 693 LEU B O 1
#

Nearest PDB structures (foldseek):
  2pfi-assembly1_A  TM=1.007E+00  e=1.141E-33  Homo sapiens
  2pfi-assembly1_B  TM=9.818E-01  e=9.713E-32  Homo sapiens
  5tqq-assembly1_A  TM=9.738E-01  e=4.242E-20  Bos taurus
  5tr1-assembly1_B  TM=9.754E-01  e=6.104E-19  Bos taurus
  8jgl-assembly1_B  TM=7.970E-01  e=1.257E-07  Mus musculus

B-factor: mean 30.0, std 11.73, range [13.68, 80.11]

InterPro domains:
  IPR000644 CBS domain [PF00571] (547-603)
  IPR000644 CBS domain [PS51371] (551-609)
  IPR000644 CBS domain [SM00116] (554-604)
  IPR001807 Chloride channel [PF00654] (106-513)
  IPR001807 Chloride channel [PR00762] (116-133)
  IPR001807 Chloride channel [PR00762] (149-168)
  IPR001807 Chloride channel [PR00762] (206-225)
  IPR001807 Chloride channel [PR00762] (421-441)
  IPR001807 Chloride channel [PR00762] (464-480)
  IPR001807 Chloride channel [PR00762] (481-500)
  IPR001807 Chloride channel [PR00762] (519-533)
  IPR002250 Chloride channel ClC-K [PR01119] (24-30)
  IPR002250 Chloride channel ClC-K [PR01119] (152-160)
  IPR002250 Chloride channel ClC-K [PR01119] (178-184)
  IPR002250 Chloride channel ClC-K [PR01119] (256-262)
  IPR002250 Chloride channel ClC-K [PR01119] (346-354)
  IPR014743 Chloride channel, core [SSF81340] (38-534)
  IPR046342 CBS domain superfamily [G3DSA:3.10.580.10] (534-683)
  IPR046342 CBS domain superfamily [SSF54631] (542-677)
  IPR050970 Voltage-gated chloride channel [PTHR45720] (35-604)

Foldseek 3Di:
DLPAFCLNQFAQPADAFELAAFVVVVVVVLVVDDDQKHFYAHHPVPQFGFFMAGSVLNVVLVVPVDGHGNNNSVVVPRDTGGQDDAAERGHHLVRVVCVCVVVVDAKHFYYYPRHGRGMDGVVRSVVVVVCVVPNDDDDDDDDDD/DLPAFCLNQFAQPADEFEQFAWPVVVVVVLVVDDDQKHFYAHHPVPQFGFFMAGSVLVVVLCVVPPAVVIDGNNVSVVVPRDIGGQDDAAERGHHLVRVVCVCVVVVHAKHFYYYPRHTRGMDGVVRSVVVVCCVVPNDDDDDDDDDD